Protein AF-0000000079145097 (afdb_homodimer)

Solvent-accessible surface area (backbone atoms only — not comparable to full-atom values): 16330 Å² total; per-residue (Å²): 128,86,78,66,47,34,37,35,34,47,43,82,81,25,73,30,17,50,44,19,51,52,46,38,60,76,54,48,63,44,67,55,24,34,37,35,40,36,34,60,37,56,63,82,59,77,31,79,45,40,82,82,22,55,88,76,25,47,68,80,35,44,49,79,52,54,71,34,70,68,45,22,55,36,68,59,49,76,89,48,70,68,59,51,52,53,52,47,45,42,35,69,75,38,48,23,47,51,28,32,36,44,36,54,40,58,54,44,60,52,52,37,48,46,37,63,77,68,56,32,58,28,37,34,26,16,22,44,61,82,65,86,66,76,84,56,67,50,27,73,47,46,53,46,33,65,44,62,35,90,38,30,32,33,38,22,110,128,87,77,66,47,35,37,34,32,48,43,80,80,25,72,28,17,50,46,19,51,52,48,37,60,75,54,48,64,46,67,56,23,35,37,34,41,36,32,58,35,56,64,82,60,77,30,80,46,41,82,83,22,55,87,76,25,47,67,81,33,44,52,79,52,54,69,35,73,68,44,23,54,37,66,59,50,77,89,47,71,68,58,51,51,54,51,47,45,41,36,69,74,38,49,22,47,51,30,31,34,45,36,54,41,57,56,44,59,51,52,38,48,45,38,63,76,67,56,33,59,29,37,34,26,16,22,42,61,82,64,86,66,77,83,56,68,48,28,72,48,46,52,46,32,65,45,63,34,91,37,31,29,32,38,21,109

Nearest PDB structures (foldseek):
  1mjh-assembly1_B  TM=7.204E-01  e=1.326E-08  Methanocaldococcus jannaschii
  3s3t-assembly1_A  TM=6.297E-01  e=2.634E-09  Lactiplantibacillus plantarum
  1mjh-assembly1_A  TM=7.242E-01  e=1.194E-07  Methanocaldococcus jannaschii
  3hgm-assembly2_D  TM=7.306E-01  e=1.877E-07  Halomonas elongata
  3hgm-assembly1_B  TM=6.131E-01  e=5.497E-08  Halomonas elongata

InterPro domains:
  IPR006015 Universal stress protein A family [PR01438] (4-22)
  IPR006015 Universal stress protein A family [PR01438] (117-129)
  IPR006015 Universal stress protein A family [PR01438] (135-157)
  IPR006016 UspA [PF00582] (5-157)
  IPR014729 Rossmann-like alpha/beta/alpha sandwich fold [G3DSA:3.40.50.620] (2-157)

Sequence (314 aa):
MAKARTIGIGMDYSATSKSALKWAIDNLIEAGDIIVVILVLSPKSDPANKKLFADTGSPLIPLIELKEPGVCKKYGITPDSELFDMLDSVSRDKMAKVVAKVYWGDPREKLCEAVNLLKLDSLVLGSRGLGAIKRVLLGSVSSYVVQNASCAVTVVKMAKARTIGIGMDYSATSKSALKWAIDNLIEAGDIIVVILVLSPKSDPANKKLFADTGSPLIPLIELKEPGVCKKYGITPDSELFDMLDSVSRDKMAKVVAKVYWGDPREKLCEAVNLLKLDSLVLGSRGLGAIKRVLLGSVSSYVVQNASCAVTVVK

pLDDT: mean 94.3, std 6.52, range [44.94, 98.94]

Structure (mmCIF, N/CA/C/O backbone):
data_AF-0000000079145097-model_v1
#
loop_
_entity.id
_entity.type
_entity.pdbx_description
1 polymer 'UspA domain-containing protein'
#
loop_
_atom_site.group_PDB
_atom_site.id
_atom_site.type_symbol
_atom_site.label_atom_id
_atom_site.label_alt_id
_atom_site.label_comp_id
_atom_site.label_asym_id
_atom_site.label_entity_id
_atom_site.label_seq_id
_atom_site.pdbx_PDB_ins_code
_atom_site.Cartn_x
_atom_site.Cartn_y
_atom_site.Cartn_z
_atom_site.occupancy
_atom_site.B_iso_or_equiv
_atom_site.auth_seq_id
_atom_site.auth_comp_id
_atom_site.auth_asym_id
_atom_site.auth_atom_id
_atom_site.pdbx_PDB_model_num
ATOM 1 N N . MET A 1 1 ? 17.531 11.992 -14.688 1 45.22 1 MET A N 1
ATOM 2 C CA . MET A 1 1 ? 17.438 11.625 -13.281 1 45.22 1 MET A CA 1
ATOM 3 C C . MET A 1 1 ? 15.984 11.312 -12.906 1 45.22 1 MET A C 1
ATOM 5 O O . MET A 1 1 ? 15.055 11.906 -13.453 1 45.22 1 MET A O 1
ATOM 9 N N . ALA A 1 2 ? 15.695 10.078 -12.312 1 64.81 2 ALA A N 1
ATOM 10 C CA . ALA A 1 2 ? 14.297 9.734 -12.062 1 64.81 2 ALA A CA 1
ATOM 11 C C . ALA A 1 2 ? 13.625 10.773 -11.172 1 64.81 2 ALA A C 1
ATOM 13 O O . ALA A 1 2 ? 14.273 11.367 -10.297 1 64.81 2 ALA A O 1
ATOM 14 N N . LYS A 1 3 ? 12.453 11.391 -11.633 1 83.75 3 LYS A N 1
ATOM 15 C CA . LYS A 1 3 ? 11.688 12.367 -10.867 1 83.75 3 LYS A CA 1
ATOM 16 C C . LYS A 1 3 ? 11.492 11.914 -9.422 1 83.75 3 LYS A C 1
ATOM 18 O O . LYS A 1 3 ? 11.281 10.727 -9.172 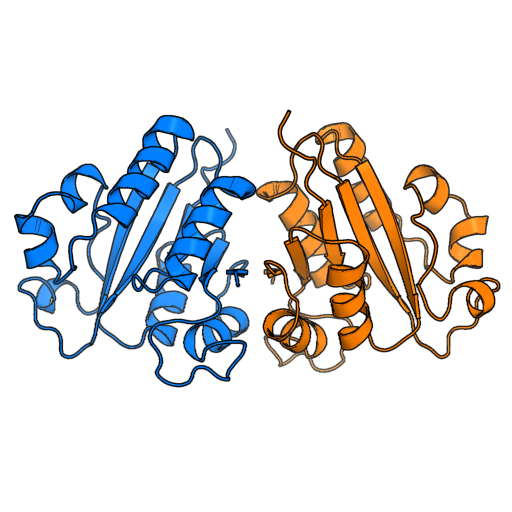1 83.75 3 LYS A O 1
ATOM 23 N N . ALA A 1 4 ? 11.773 12.844 -8.469 1 93.81 4 ALA A N 1
ATOM 24 C CA . ALA A 1 4 ? 11.555 12.562 -7.055 1 93.81 4 ALA A CA 1
ATOM 25 C C . ALA A 1 4 ? 10.117 12.109 -6.805 1 93.81 4 ALA A C 1
ATOM 27 O O . ALA A 1 4 ? 9.18 12.68 -7.363 1 93.81 4 ALA A O 1
ATOM 28 N N . ARG A 1 5 ? 9.984 11.078 -6.125 1 97.81 5 ARG A N 1
ATOM 29 C CA . ARG A 1 5 ? 8.656 10.633 -5.734 1 97.81 5 ARG A CA 1
ATOM 30 C C . ARG A 1 5 ? 8.109 11.469 -4.586 1 97.81 5 ARG A C 1
ATOM 32 O O . ARG A 1 5 ? 8.852 11.852 -3.676 1 97.81 5 ARG A O 1
ATOM 39 N N . THR A 1 6 ? 6.855 11.75 -4.68 1 98.75 6 THR A N 1
ATOM 40 C CA . THR A 1 6 ? 6.152 12.383 -3.566 1 98.75 6 THR A CA 1
ATOM 41 C C . THR A 1 6 ? 5.262 11.367 -2.852 1 98.75 6 THR A C 1
ATOM 43 O O . THR A 1 6 ? 4.293 10.867 -3.43 1 98.75 6 THR A O 1
ATOM 46 N N . ILE A 1 7 ? 5.566 11.125 -1.597 1 98.88 7 ILE A N 1
ATOM 47 C CA . ILE A 1 7 ? 4.863 10.133 -0.788 1 98.88 7 ILE A CA 1
ATOM 48 C C . ILE A 1 7 ? 4.145 10.828 0.368 1 98.88 7 ILE A C 1
ATOM 50 O O . ILE A 1 7 ? 4.766 11.555 1.147 1 98.88 7 ILE A O 1
ATOM 54 N N . GLY A 1 8 ? 2.844 10.641 0.421 1 98.88 8 GLY A N 1
ATOM 55 C CA . GLY A 1 8 ? 2.066 11.156 1.533 1 98.88 8 GLY A CA 1
ATOM 56 C C . GLY A 1 8 ? 1.934 10.18 2.682 1 98.88 8 GLY A C 1
ATOM 57 O O . GLY A 1 8 ? 1.805 8.969 2.461 1 98.88 8 GLY A O 1
ATOM 58 N N . ILE A 1 9 ? 1.929 10.703 3.859 1 98.88 9 ILE A N 1
ATOM 59 C CA . ILE A 1 9 ? 1.612 9.953 5.07 1 98.88 9 ILE A CA 1
ATOM 60 C C . ILE A 1 9 ? 0.414 10.586 5.773 1 98.88 9 ILE A C 1
ATOM 62 O O . ILE A 1 9 ? 0.485 11.734 6.219 1 98.88 9 ILE A O 1
ATOM 66 N N . GLY A 1 10 ? -0.71 9.867 5.848 1 98.81 10 GLY A N 1
ATOM 67 C CA . GLY A 1 10 ? -1.81 10.328 6.676 1 98.81 10 GLY A CA 1
ATOM 68 C C . GLY A 1 10 ? -1.522 10.219 8.164 1 98.81 10 GLY A C 1
ATOM 69 O O . GLY A 1 10 ? -1.3 9.125 8.68 1 98.81 10 GLY A O 1
ATOM 70 N N . MET A 1 11 ? -1.554 11.344 8.859 1 98.38 11 MET A N 1
ATOM 71 C CA . MET A 1 11 ? -1.129 11.375 10.25 1 98.38 11 MET A CA 1
ATOM 72 C C . MET A 1 11 ? -2.209 11.984 11.141 1 98.38 11 MET A C 1
ATOM 74 O O . MET A 1 11 ? -2.699 13.086 10.852 1 98.38 11 MET A O 1
ATOM 78 N N . ASP A 1 12 ? -2.607 11.227 12.188 1 96.56 12 ASP A N 1
ATOM 79 C CA . ASP A 1 12 ? -3.545 11.781 13.156 1 96.56 12 ASP A CA 1
ATOM 80 C C . ASP A 1 12 ? -3.059 11.539 14.586 1 96.56 12 ASP A C 1
ATOM 82 O O . ASP A 1 12 ? -3.836 11.633 15.539 1 96.56 12 ASP A O 1
ATOM 86 N N . TYR A 1 13 ? -1.753 10.977 14.727 1 95.56 13 TYR A N 1
ATOM 87 C CA . TYR A 1 13 ? -1.032 10.773 15.977 1 95.56 13 TYR A CA 1
ATOM 88 C C . TYR A 1 13 ? -1.484 9.492 16.656 1 95.56 13 TYR A C 1
ATOM 90 O O . TYR A 1 13 ? -0.989 9.148 17.734 1 95.56 13 TYR A O 1
ATOM 98 N N . SER A 1 14 ? -2.473 8.789 16.094 1 95.5 14 SER A N 1
ATOM 99 C CA . SER A 1 14 ? -2.812 7.469 16.625 1 95.5 14 SER A CA 1
ATOM 100 C C . SER A 1 14 ? -1.631 6.512 16.516 1 95.5 14 SER A C 1
ATOM 102 O O . SER A 1 14 ? -0.684 6.766 15.766 1 95.5 14 SER A O 1
ATOM 104 N N . ALA A 1 15 ? -1.658 5.477 17.266 1 95.81 15 ALA A N 1
ATOM 105 C CA . ALA A 1 15 ? -0.624 4.445 17.203 1 95.81 15 ALA A CA 1
ATOM 106 C C . ALA A 1 15 ? -0.518 3.857 15.805 1 95.81 15 ALA A C 1
ATOM 108 O O . ALA A 1 15 ? 0.583 3.6 15.312 1 95.81 15 ALA A O 1
ATOM 109 N N . THR A 1 16 ? -1.612 3.725 15.117 1 97.06 16 THR A N 1
ATOM 110 C CA . THR A 1 16 ? -1.601 3.094 13.805 1 97.06 16 THR A CA 1
ATOM 111 C C . THR A 1 16 ? -1.032 4.043 12.758 1 97.06 16 THR A C 1
ATOM 113 O O . THR A 1 16 ? -0.362 3.607 11.812 1 97.06 16 THR A O 1
ATOM 116 N N . SER A 1 17 ? -1.335 5.355 12.898 1 98.19 17 SER A N 1
ATOM 117 C CA . SER A 1 17 ? -0.742 6.289 11.945 1 98.19 17 SER A CA 1
ATOM 118 C C . SER A 1 17 ? 0.767 6.391 12.133 1 98.19 17 SER A C 1
ATOM 120 O O . SER A 1 17 ? 1.511 6.574 11.172 1 98.19 17 SER A O 1
ATOM 122 N N . LYS A 1 18 ? 1.244 6.25 13.336 1 97.94 18 LYS A N 1
ATOM 123 C CA . LYS A 1 18 ? 2.68 6.219 13.602 1 97.94 18 LYS A CA 1
ATOM 124 C C . LYS A 1 18 ? 3.309 4.934 13.062 1 97.94 18 LYS A C 1
ATOM 126 O O . LYS A 1 18 ? 4.414 4.957 12.523 1 97.94 18 LYS A O 1
ATOM 131 N N . SER A 1 19 ? 2.609 3.861 13.211 1 98.19 19 SER A N 1
ATOM 132 C CA . SER A 1 19 ? 3.064 2.607 12.617 1 98.19 19 SER A CA 1
ATOM 133 C C . SER A 1 19 ? 3.16 2.715 11.102 1 98.19 19 SER A C 1
ATOM 135 O O . SER A 1 19 ? 4.062 2.141 10.492 1 98.19 19 SER A O 1
ATOM 137 N N . ALA A 1 20 ? 2.225 3.443 10.539 1 98.75 20 ALA A N 1
ATOM 138 C CA . ALA A 1 20 ? 2.25 3.662 9.094 1 98.75 20 ALA A CA 1
ATOM 139 C C . ALA A 1 20 ? 3.5 4.434 8.68 1 98.75 20 ALA A C 1
ATOM 141 O O . ALA A 1 20 ? 4.156 4.082 7.703 1 98.75 20 ALA A O 1
ATOM 142 N N . LEU A 1 21 ? 3.801 5.453 9.406 1 98.62 21 LEU A N 1
ATOM 143 C CA . LEU A 1 21 ? 5.027 6.199 9.141 1 98.62 21 LEU A CA 1
ATOM 144 C C . LEU A 1 21 ? 6.25 5.305 9.297 1 98.62 21 LEU A C 1
ATOM 146 O O . LEU A 1 21 ? 7.133 5.297 8.43 1 98.62 21 LEU A O 1
ATOM 150 N N . LYS A 1 22 ? 6.305 4.566 10.328 1 98.19 22 LYS A N 1
ATOM 151 C CA . LYS A 1 22 ? 7.43 3.664 10.547 1 98.19 22 LYS A CA 1
ATOM 152 C C . LYS A 1 22 ? 7.562 2.664 9.398 1 98.19 22 LYS A C 1
ATOM 154 O O . LYS A 1 22 ? 8.664 2.418 8.914 1 98.19 22 LYS A O 1
ATOM 159 N N . TRP A 1 23 ? 6.496 2.135 9.023 1 98.56 23 TRP A N 1
ATOM 160 C CA . TRP A 1 23 ? 6.504 1.194 7.906 1 98.56 23 TRP A CA 1
ATOM 161 C C . TRP A 1 23 ? 7.055 1.851 6.645 1 98.56 23 TRP A C 1
ATOM 163 O O . TRP A 1 23 ? 7.855 1.248 5.922 1 98.56 23 TRP A O 1
ATOM 173 N N . ALA A 1 24 ? 6.539 3.031 6.355 1 98.56 24 ALA A N 1
ATOM 174 C CA . ALA A 1 24 ? 7.008 3.744 5.168 1 98.56 24 ALA A CA 1
ATOM 175 C C . ALA A 1 24 ? 8.516 3.965 5.223 1 98.56 24 ALA A C 1
ATOM 177 O O . ALA A 1 24 ? 9.211 3.787 4.219 1 98.56 24 ALA A O 1
ATOM 178 N N . ILE A 1 25 ? 9.023 4.32 6.383 1 97.62 25 ILE A N 1
ATOM 179 C CA . ILE A 1 25 ? 10.445 4.555 6.586 1 97.62 25 ILE A CA 1
ATOM 180 C C . ILE A 1 25 ? 11.227 3.271 6.305 1 97.62 25 ILE A C 1
ATOM 182 O O . ILE A 1 25 ? 12.242 3.293 5.602 1 97.62 25 ILE A O 1
ATOM 186 N N . ASP A 1 26 ? 10.703 2.213 6.746 1 96.56 26 ASP A N 1
ATOM 187 C CA . ASP A 1 26 ? 11.43 0.948 6.707 1 96.56 26 ASP A CA 1
ATOM 188 C C . ASP A 1 26 ? 11.312 0.286 5.336 1 96.56 26 ASP A C 1
ATOM 190 O O . ASP A 1 26 ? 12.164 -0.513 4.949 1 96.56 26 ASP A O 1
ATOM 194 N N . ASN A 1 27 ? 10.273 0.65 4.609 1 97.44 27 ASN A N 1
ATOM 195 C CA . ASN A 1 27 ? 9.969 -0.224 3.48 1 97.44 27 ASN A CA 1
ATOM 196 C C . ASN A 1 27 ? 9.844 0.562 2.178 1 97.44 27 ASN A C 1
ATOM 198 O O . ASN A 1 27 ? 10.055 0.01 1.095 1 97.44 27 ASN A O 1
ATOM 202 N N . LEU A 1 28 ? 9.539 1.838 2.24 1 98.06 28 LEU A N 1
ATOM 203 C CA . LEU A 1 28 ? 9.062 2.496 1.027 1 98.06 28 LEU A CA 1
ATOM 204 C C . LEU A 1 28 ? 9.961 3.68 0.67 1 98.06 28 LEU A C 1
ATOM 206 O O . LEU A 1 28 ? 10.328 3.854 -0.493 1 98.06 28 LEU A O 1
ATOM 210 N N . ILE A 1 29 ? 10.312 4.438 1.649 1 97.62 29 ILE A N 1
ATOM 211 C CA . ILE A 1 29 ? 10.992 5.711 1.445 1 97.62 29 ILE A CA 1
ATOM 212 C C . ILE A 1 29 ? 12.43 5.461 1.006 1 97.62 29 ILE A C 1
ATOM 214 O O . ILE A 1 29 ? 13.133 4.629 1.591 1 97.62 29 ILE A O 1
ATOM 218 N N . GLU A 1 30 ? 12.828 6.207 -0.012 1 95.88 30 GLU A N 1
ATOM 219 C CA . GLU A 1 30 ? 14.188 6.176 -0.527 1 95.88 30 GLU A CA 1
ATOM 220 C C . GLU A 1 30 ? 14.789 7.578 -0.59 1 95.88 30 GLU A C 1
ATOM 222 O O . GLU A 1 30 ? 14.07 8.57 -0.462 1 95.88 30 GLU A O 1
ATOM 227 N N . ALA A 1 31 ? 16.094 7.57 -0.805 1 95.94 31 ALA A N 1
ATOM 228 C CA . ALA A 1 31 ? 16.797 8.844 -0.946 1 95.94 31 ALA A CA 1
ATOM 229 C C . ALA A 1 31 ? 16.219 9.664 -2.096 1 95.94 31 ALA A C 1
ATOM 231 O O . ALA A 1 31 ? 15.945 9.125 -3.174 1 95.94 31 ALA A O 1
ATOM 232 N N . GLY A 1 32 ? 15.969 10.898 -1.815 1 96.44 32 GLY A N 1
ATOM 233 C CA . GLY A 1 32 ? 15.5 11.812 -2.848 1 96.44 32 GLY A CA 1
ATOM 234 C C . GLY A 1 32 ? 13.992 11.977 -2.855 1 96.44 32 GLY A C 1
ATOM 235 O O . GLY A 1 32 ? 13.469 12.891 -3.504 1 96.44 32 GLY A O 1
ATOM 236 N N . ASP A 1 33 ? 13.297 11.172 -2.123 1 97.94 33 ASP A N 1
ATOM 237 C CA . ASP A 1 33 ? 11.844 11.273 -2.039 1 97.94 33 ASP A CA 1
ATOM 238 C C . ASP A 1 33 ? 11.43 12.547 -1.299 1 97.94 33 ASP A C 1
ATOM 240 O O . ASP A 1 33 ? 12.219 13.117 -0.546 1 97.94 33 ASP A O 1
ATOM 244 N N . ILE A 1 34 ? 10.242 12.953 -1.581 1 98.5 34 ILE A N 1
ATOM 245 C CA . ILE A 1 34 ? 9.562 13.977 -0.798 1 98.5 34 ILE A CA 1
ATOM 246 C C . ILE A 1 34 ? 8.445 13.344 0.026 1 98.5 34 ILE A C 1
ATOM 248 O O . ILE A 1 34 ? 7.527 12.734 -0.527 1 98.5 34 ILE A O 1
ATOM 252 N N . ILE A 1 35 ? 8.594 13.492 1.307 1 98.62 35 ILE A N 1
ATOM 253 C CA . ILE A 1 35 ? 7.617 12.922 2.229 1 98.62 35 ILE A CA 1
ATOM 254 C C . ILE A 1 35 ? 6.707 14.023 2.76 1 98.62 35 ILE A C 1
ATOM 256 O O . ILE A 1 35 ? 7.18 15 3.357 1 98.62 35 ILE A O 1
ATOM 260 N N . VAL A 1 36 ? 5.457 13.883 2.535 1 98.81 36 VAL A N 1
ATOM 261 C CA . VAL A 1 36 ? 4.488 14.859 3.01 1 98.81 36 VAL A CA 1
ATOM 262 C C . VAL A 1 36 ? 3.652 14.258 4.137 1 98.81 36 VAL A C 1
ATOM 264 O O . VAL A 1 36 ? 2.836 13.367 3.9 1 98.81 36 VAL A O 1
ATOM 267 N N . VAL A 1 37 ? 3.857 14.766 5.289 1 98.56 37 VAL A N 1
ATOM 268 C CA . VAL A 1 37 ? 2.975 14.406 6.395 1 98.56 37 VAL A CA 1
ATOM 269 C C . VAL A 1 37 ? 1.684 15.219 6.309 1 98.56 37 VAL A C 1
ATOM 271 O O . VAL A 1 37 ? 1.707 16.453 6.398 1 98.56 37 VAL A O 1
ATOM 274 N N . ILE A 1 38 ? 0.627 14.57 6.16 1 98.75 38 ILE A N 1
ATOM 275 C CA . ILE A 1 38 ? -0.65 15.25 5.953 1 98.75 38 ILE A CA 1
ATOM 276 C C . ILE A 1 38 ? -1.49 15.164 7.227 1 98.75 38 ILE A C 1
ATOM 278 O O . ILE A 1 38 ? -1.801 14.07 7.703 1 98.75 38 ILE A O 1
ATOM 282 N N . LEU A 1 39 ? -1.836 16.297 7.723 1 97.81 39 LEU A N 1
ATOM 283 C CA . LEU A 1 39 ? -2.658 16.422 8.922 1 97.81 39 LEU A CA 1
ATOM 284 C C . LEU A 1 39 ? -4 17.078 8.594 1 97.81 39 LEU A C 1
ATOM 286 O O . LEU A 1 39 ? -4.043 18.141 7.984 1 97.81 39 LEU A O 1
ATOM 290 N N . VAL A 1 40 ? -5.027 16.406 8.961 1 97.38 40 VAL A N 1
ATOM 291 C CA . VAL A 1 40 ? -6.363 16.969 8.789 1 97.38 40 VAL A CA 1
ATOM 292 C C . VAL A 1 40 ? -6.992 17.234 10.148 1 97.38 40 VAL A C 1
ATOM 294 O O . VAL A 1 40 ? -7.227 16.312 10.93 1 97.38 40 VAL A O 1
ATOM 297 N N . LEU A 1 41 ? -7.227 18.453 10.398 1 95.75 41 LEU A N 1
ATOM 298 C CA . LEU A 1 41 ? -7.762 18.875 11.695 1 95.75 41 LEU A CA 1
ATOM 299 C C . LEU A 1 41 ? -9.258 19.141 11.602 1 95.75 41 LEU A C 1
ATOM 301 O O . LEU A 1 41 ? -9.805 19.297 10.5 1 95.75 41 LEU A O 1
ATOM 305 N N . SER A 1 42 ? -9.867 19.156 12.805 1 93.12 42 SER A N 1
ATOM 306 C CA . SER A 1 42 ? -11.297 19.422 12.875 1 93.12 42 SER A CA 1
ATOM 307 C C . SER A 1 42 ? -11.656 20.75 12.242 1 93.12 42 SER A C 1
ATOM 309 O O . SER A 1 42 ? -10.938 21.75 12.43 1 93.12 42 SER A O 1
ATOM 311 N N . PRO A 1 43 ? -12.75 20.719 11.516 1 89.94 43 PRO A N 1
ATOM 312 C CA . PRO A 1 43 ? -13.18 22 10.969 1 89.94 43 PRO A CA 1
ATOM 313 C C . PRO A 1 43 ? -13.523 23.016 12.062 1 89.94 43 PRO A C 1
ATOM 315 O O . PRO A 1 43 ? -13.562 24.219 11.797 1 89.94 43 PRO A O 1
ATOM 318 N N . LYS A 1 44 ? -13.727 22.547 13.227 1 90.19 44 LYS A N 1
ATOM 319 C CA . LYS A 1 44 ? -14.102 23.422 14.328 1 90.19 44 LYS A CA 1
ATOM 320 C C . LYS A 1 44 ? -12.875 24.109 14.93 1 90.19 44 LYS A C 1
ATOM 322 O O . LYS A 1 44 ? -13 25.094 15.656 1 90.19 44 LYS A O 1
ATOM 327 N N . SER A 1 45 ? -11.734 23.469 14.609 1 86.44 45 SER A N 1
ATOM 328 C CA . SER A 1 45 ? -10.508 24.125 15.055 1 86.44 45 SER A CA 1
ATOM 329 C C . SER A 1 45 ? -10.352 25.5 14.398 1 86.44 45 SER A C 1
ATOM 331 O O . SER A 1 45 ? -10.75 25.688 13.25 1 86.44 45 SER A O 1
ATOM 333 N N . ASP A 1 46 ? -9.828 26.406 15.25 1 84.81 46 ASP A N 1
ATOM 334 C CA . ASP A 1 46 ? -9.773 27.766 14.711 1 84.81 46 ASP A CA 1
ATOM 335 C C . ASP A 1 46 ? -8.422 28.422 14.992 1 84.81 46 ASP A C 1
ATOM 337 O O . ASP A 1 46 ? -8.344 29.438 15.68 1 84.81 46 ASP A O 1
ATOM 341 N N . PRO A 1 47 ? -7.438 27.75 14.414 1 86.06 47 PRO A N 1
ATOM 342 C CA . PRO A 1 47 ? -6.137 28.422 14.539 1 86.06 47 PRO A CA 1
ATOM 343 C C . PRO A 1 47 ? -6.043 29.688 13.688 1 86.06 47 PRO A C 1
ATOM 345 O O . PRO A 1 47 ? -6.883 29.906 12.812 1 86.06 47 PRO A O 1
ATOM 348 N N . ALA A 1 48 ? -5.059 30.484 13.922 1 82.31 48 ALA A N 1
ATOM 349 C CA . ALA A 1 48 ? -4.926 31.812 13.336 1 82.31 48 ALA A CA 1
ATOM 350 C C . ALA A 1 48 ? -4.906 31.75 11.805 1 82.31 48 ALA A C 1
ATOM 352 O O . ALA A 1 48 ? -5.512 32.594 11.133 1 82.31 48 ALA A O 1
ATOM 353 N N . ASN A 1 49 ? -4.34 30.703 11.219 1 83.44 49 ASN A N 1
ATOM 354 C CA . ASN A 1 49 ? -4.102 30.703 9.781 1 83.44 49 ASN A CA 1
ATOM 355 C C . ASN A 1 49 ? -5.16 29.891 9.039 1 83.44 49 ASN A C 1
ATOM 357 O O . ASN A 1 49 ? -5.129 29.781 7.812 1 83.44 49 ASN A O 1
ATOM 361 N N . LYS A 1 50 ? -6.031 29.391 9.789 1 83.94 50 LYS A N 1
ATOM 362 C CA . LYS A 1 50 ? -7.047 28.594 9.117 1 83.94 50 LYS A CA 1
ATOM 363 C C . LYS A 1 50 ? -7.789 29.406 8.062 1 83.94 50 LYS A C 1
ATOM 365 O O . LYS A 1 50 ? -8 28.953 6.941 1 83.94 50 LYS A O 1
ATOM 370 N N . LYS A 1 51 ? -8.266 30.562 8.398 1 85.31 51 LYS A N 1
ATOM 371 C CA . LYS A 1 51 ? -9.062 31.406 7.504 1 85.31 51 LYS A CA 1
ATOM 372 C C . LYS A 1 51 ? -8.328 31.656 6.188 1 85.31 51 LYS A C 1
ATOM 374 O O . LYS A 1 51 ? -8.945 31.688 5.121 1 85.31 51 LYS A O 1
ATOM 379 N N . LEU A 1 52 ? -7.031 31.766 6.25 1 85.69 52 LEU A N 1
ATOM 380 C CA . LEU A 1 52 ? -6.223 32.062 5.078 1 85.69 52 LEU A CA 1
ATOM 381 C C . LEU A 1 52 ? -6.082 30.859 4.176 1 85.69 52 LEU A C 1
ATOM 383 O O . LEU A 1 52 ? -5.957 30.984 2.957 1 85.69 52 LEU A O 1
ATOM 387 N N . PHE A 1 53 ? -6.246 29.625 4.734 1 87.81 53 PHE A N 1
ATOM 388 C CA . PHE A 1 53 ? -5.859 28.438 3.988 1 87.81 53 PHE A CA 1
ATOM 389 C C . PHE A 1 53 ? -6.969 27.391 4.016 1 87.81 53 PHE A C 1
ATOM 391 O O . PHE A 1 53 ? -6.738 26.219 3.717 1 87.81 53 PHE A O 1
ATOM 398 N N . ALA A 1 54 ? -8.102 27.781 4.348 1 85.38 54 ALA A N 1
ATOM 399 C CA . ALA A 1 54 ? -9.211 26.859 4.566 1 85.38 54 ALA A CA 1
ATOM 400 C C . ALA A 1 54 ? -9.516 26.062 3.307 1 85.38 54 ALA A C 1
ATOM 402 O O . ALA A 1 54 ? -9.844 24.875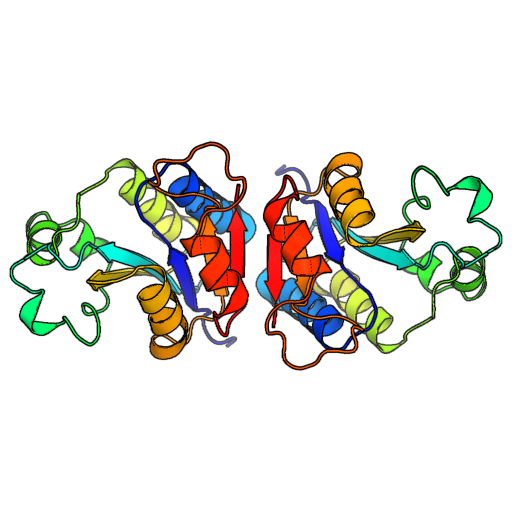 3.383 1 85.38 54 ALA A O 1
ATOM 403 N N . ASP A 1 55 ? -9.25 26.625 2.152 1 86.19 55 ASP A N 1
ATOM 404 C CA . ASP A 1 55 ? -9.664 25.984 0.912 1 86.19 55 ASP A CA 1
ATOM 405 C C . ASP A 1 55 ? -8.547 25.094 0.355 1 86.19 55 ASP A C 1
ATOM 407 O O . ASP A 1 55 ? -8.812 24.047 -0.222 1 86.19 55 ASP A O 1
ATOM 411 N N . THR A 1 56 ? -7.344 25.469 0.594 1 90.88 56 THR A N 1
ATOM 412 C CA . THR A 1 56 ? -6.246 24.797 -0.107 1 90.88 56 THR A CA 1
ATOM 413 C C . THR A 1 56 ? -5.387 24 0.865 1 90.88 56 THR A C 1
ATOM 415 O O . THR A 1 56 ? -4.574 23.172 0.447 1 90.88 56 THR A O 1
ATOM 418 N N . GLY A 1 57 ? -5.621 24.219 2.172 1 95.12 57 GLY A N 1
ATOM 419 C CA . GLY A 1 57 ? -4.652 23.703 3.131 1 95.12 57 GLY A CA 1
ATOM 420 C C . GLY A 1 57 ? -3.432 24.594 3.273 1 95.12 57 GLY A C 1
ATOM 421 O O . GLY A 1 57 ? -3.217 25.5 2.467 1 95.12 57 GLY A O 1
ATOM 422 N N . SER A 1 58 ? -2.727 24.469 4.309 1 96.56 58 SER A N 1
ATOM 423 C CA . SER A 1 58 ? -1.538 25.281 4.582 1 96.56 58 SER A CA 1
ATOM 424 C C . SER A 1 58 ? -0.533 25.188 3.439 1 96.56 58 SER A C 1
ATOM 426 O O . SER A 1 58 ? -0.62 24.281 2.602 1 96.56 58 SER A O 1
ATOM 428 N N . PRO A 1 59 ? 0.402 26.125 3.369 1 95.81 59 PRO A N 1
ATOM 429 C CA . PRO A 1 59 ? 1.583 25.828 2.557 1 95.81 59 PRO A CA 1
ATOM 430 C C . PRO A 1 59 ? 2.332 24.594 3.033 1 95.81 59 PRO A C 1
ATOM 432 O O . PRO A 1 59 ? 2.061 24.078 4.125 1 95.81 59 PRO A O 1
ATOM 435 N N . LEU A 1 60 ? 3.176 24.078 2.141 1 97.62 60 LEU A N 1
ATOM 436 C CA . LEU A 1 60 ? 4.086 23.047 2.617 1 97.62 60 LEU A CA 1
ATOM 437 C C . LEU A 1 60 ? 5.02 23.594 3.689 1 97.62 60 LEU A C 1
ATOM 439 O O . LEU A 1 60 ? 5.68 24.625 3.479 1 97.62 60 LEU A O 1
ATOM 443 N N . ILE A 1 61 ? 5.02 22.938 4.824 1 97.25 61 ILE A N 1
ATOM 444 C CA . ILE A 1 61 ? 5.805 23.391 5.965 1 97.25 61 ILE A CA 1
ATOM 445 C C . ILE A 1 61 ? 7.039 22.516 6.129 1 97.25 61 ILE A C 1
ATOM 447 O O . ILE A 1 61 ? 6.93 21.344 6.492 1 97.25 61 ILE A O 1
ATOM 451 N N . PRO A 1 62 ? 8.195 23.031 5.926 1 97.12 62 PRO A N 1
ATOM 452 C CA . PRO A 1 62 ? 9.406 22.234 6.141 1 97.12 62 PRO A CA 1
ATOM 453 C C . PRO A 1 62 ? 9.523 21.719 7.57 1 97.12 62 PRO A C 1
ATOM 455 O O . PRO A 1 62 ? 9.133 22.406 8.516 1 97.12 62 PRO A O 1
ATOM 458 N N . LEU A 1 63 ? 10.117 20.578 7.688 1 95.38 63 LEU A N 1
ATOM 459 C CA . LEU A 1 63 ? 10.242 19.938 8.984 1 95.38 63 LEU A CA 1
ATOM 460 C C . LEU A 1 63 ? 10.891 20.875 10 1 95.38 63 LEU A C 1
ATOM 462 O O . LEU A 1 63 ? 10.445 20.953 11.148 1 95.38 63 LEU A O 1
ATOM 466 N N . ILE A 1 64 ? 11.883 21.594 9.609 1 93.62 64 ILE A N 1
ATOM 467 C CA . ILE A 1 64 ? 12.609 22.484 10.508 1 93.62 64 ILE A CA 1
ATOM 468 C C . ILE A 1 64 ? 11.656 23.562 11.039 1 93.62 64 ILE A C 1
ATOM 470 O O . ILE A 1 64 ? 11.75 23.953 12.211 1 93.62 64 ILE A O 1
ATOM 474 N N . GLU A 1 65 ? 10.781 24 10.242 1 95.19 65 GLU A N 1
ATOM 475 C CA . GLU A 1 65 ? 9.797 25.016 10.641 1 95.19 65 GLU A CA 1
ATOM 476 C C . GLU A 1 65 ? 8.695 24.391 11.5 1 95.19 65 GLU A C 1
ATOM 478 O O . GLU A 1 65 ? 8.234 25.016 12.461 1 95.19 65 GLU A O 1
ATOM 483 N N . LEU A 1 66 ? 8.312 23.203 11.102 1 93.25 66 LEU A N 1
ATOM 484 C CA . LEU A 1 66 ? 7.238 22.5 11.797 1 93.25 66 LEU A CA 1
ATOM 485 C C . LEU A 1 66 ? 7.559 22.359 13.281 1 93.25 66 LEU A C 1
ATOM 487 O O . LEU A 1 66 ? 6.656 22.391 14.125 1 93.25 66 LEU A O 1
ATOM 491 N N . LYS A 1 67 ? 8.758 22.266 13.594 1 91.38 67 LYS A N 1
ATOM 492 C CA . LYS A 1 67 ? 9.203 22 14.961 1 91.38 67 LYS A CA 1
ATOM 493 C C . LYS A 1 67 ? 9.211 23.281 15.797 1 91.38 67 LYS A C 1
ATOM 495 O O . LYS A 1 67 ? 9.359 23.234 17.016 1 91.38 67 LYS A O 1
ATOM 500 N N . GLU A 1 68 ? 9.016 24.375 15.125 1 90.88 68 GLU A N 1
ATOM 501 C CA . GLU A 1 68 ? 8.984 25.656 15.844 1 90.88 68 GLU A CA 1
ATOM 502 C C . GLU A 1 68 ? 7.656 25.844 16.578 1 90.88 68 GLU A C 1
ATOM 504 O O . GLU A 1 68 ? 6.586 25.672 15.984 1 90.88 68 GLU A O 1
ATOM 509 N N . PRO A 1 69 ? 7.691 26.125 17.844 1 83.62 69 PRO A N 1
ATOM 510 C CA . PRO A 1 69 ? 6.469 26.281 18.625 1 83.62 69 PRO A CA 1
ATOM 511 C C . PRO A 1 69 ? 5.469 27.25 17.984 1 83.62 69 PRO A C 1
ATOM 513 O O . PRO A 1 69 ? 4.266 26.984 17.984 1 83.62 69 PRO A O 1
ATOM 516 N N . GLY A 1 70 ? 5.906 28.281 17.484 1 89.38 70 GLY A N 1
ATOM 517 C CA . GLY A 1 70 ? 5.008 29.25 16.875 1 89.38 70 GLY A CA 1
ATOM 518 C C . GLY A 1 70 ? 4.254 28.703 15.68 1 89.38 70 GLY A C 1
ATOM 519 O O . GLY A 1 70 ? 3.121 29.109 15.414 1 89.38 70 GLY A O 1
ATOM 520 N N . VAL A 1 71 ? 4.824 27.766 15.039 1 89.94 71 VAL A N 1
ATOM 521 C CA . VAL A 1 71 ? 4.227 27.219 13.828 1 89.94 71 VAL A CA 1
ATOM 522 C C . VAL A 1 71 ? 3.107 26.25 14.195 1 89.94 71 VAL A C 1
ATOM 524 O O . VAL A 1 71 ? 2.039 26.25 13.578 1 89.94 71 VAL A O 1
ATOM 527 N N . CYS A 1 72 ? 3.322 25.375 15.141 1 88.38 72 CYS A N 1
ATOM 528 C CA . CYS A 1 72 ? 2.289 24.453 15.602 1 88.38 72 CYS A CA 1
ATOM 529 C C . CYS A 1 72 ? 1.034 25.203 16.031 1 88.38 72 CYS A C 1
ATOM 531 O O . CYS A 1 72 ? -0.078 24.828 15.656 1 88.38 72 CYS A O 1
ATOM 533 N N . LYS A 1 73 ? 1.268 26.297 16.719 1 87.62 73 LYS A N 1
ATOM 534 C CA . LYS A 1 73 ? 0.151 27.125 17.172 1 87.62 73 LYS A CA 1
ATOM 535 C C . LYS A 1 73 ? -0.555 27.781 15.992 1 87.62 73 LYS A C 1
ATOM 537 O O . LYS A 1 73 ? -1.785 27.859 15.961 1 87.62 73 LYS A O 1
ATOM 542 N N . LYS A 1 74 ? 0.228 28.188 15.039 1 92.12 74 LYS A N 1
ATOM 543 C CA . LYS A 1 74 ? -0.285 28.891 13.875 1 92.12 74 LYS A CA 1
ATOM 544 C C . LYS A 1 74 ? -1.262 28.016 13.086 1 92.12 74 LYS A C 1
ATOM 546 O O . LYS A 1 74 ? -2.246 28.516 12.539 1 92.12 74 LYS A O 1
ATOM 551 N N . TYR A 1 75 ? -1.044 26.734 13.125 1 93.12 75 TYR A N 1
ATOM 552 C CA . TYR A 1 75 ? -1.857 25.859 12.305 1 93.12 75 TYR A CA 1
ATOM 553 C C . TYR A 1 75 ? -2.699 24.922 13.172 1 93.12 75 TYR A C 1
ATOM 555 O O . TYR A 1 75 ? -3.465 24.109 12.648 1 93.12 75 TYR A O 1
ATOM 563 N N . GLY A 1 76 ? -2.52 24.984 14.461 1 89.81 76 GLY A N 1
ATOM 564 C CA . GLY A 1 76 ? -3.316 24.203 15.383 1 89.81 76 GLY A CA 1
ATOM 565 C C . GLY A 1 76 ? -2.812 22.781 15.531 1 89.81 76 GLY A C 1
ATOM 566 O O . GLY A 1 76 ? -3.576 21.875 15.883 1 89.81 76 GLY A O 1
ATOM 567 N N . ILE A 1 77 ? -1.589 22.578 15.195 1 91.31 77 ILE A N 1
ATOM 568 C CA . ILE A 1 77 ? -0.99 21.25 15.281 1 91.31 77 ILE A CA 1
ATOM 569 C C . ILE A 1 77 ? -0.471 21.016 16.703 1 91.31 77 ILE A C 1
ATOM 571 O O . ILE A 1 77 ? 0.001 21.938 17.359 1 91.31 77 ILE A O 1
ATOM 575 N N . THR A 1 78 ? -0.597 19.797 17.125 1 88 78 THR A N 1
ATOM 576 C CA . THR A 1 78 ? -0.051 19.391 18.422 1 88 78 THR A CA 1
ATOM 577 C C . THR A 1 78 ? 1.377 18.875 18.266 1 88 78 THR A C 1
ATOM 579 O O . THR A 1 78 ? 1.617 17.906 17.547 1 88 78 THR A O 1
ATOM 582 N N . PRO A 1 79 ? 2.244 19.578 18.922 1 90.69 79 PRO A N 1
ATOM 583 C CA . PRO A 1 79 ? 3.604 19.031 18.859 1 90.69 79 PRO A CA 1
ATOM 584 C C . PRO A 1 79 ? 3.693 17.609 19.422 1 90.69 79 PRO A C 1
ATOM 586 O O . PRO A 1 79 ? 3.033 17.297 20.406 1 90.69 79 PRO A O 1
ATOM 589 N N . ASP A 1 80 ? 4.398 16.781 18.734 1 94.12 80 ASP A N 1
ATOM 590 C CA . ASP A 1 80 ? 4.598 15.383 19.125 1 94.12 80 ASP A CA 1
ATOM 591 C C . ASP A 1 80 ? 6.059 14.977 18.938 1 94.12 80 ASP A C 1
ATOM 593 O O . ASP A 1 80 ? 6.512 14.734 17.812 1 94.12 80 ASP A O 1
ATOM 597 N N . SER A 1 81 ? 6.75 14.812 20.047 1 94.06 81 SER A N 1
ATOM 598 C CA . SER A 1 81 ? 8.188 14.57 20.016 1 94.06 81 SER A CA 1
ATOM 599 C C . SER A 1 81 ? 8.508 13.25 19.328 1 94.06 81 SER A C 1
ATOM 601 O O . SER A 1 81 ? 9.516 13.148 18.625 1 94.06 81 SER A O 1
ATOM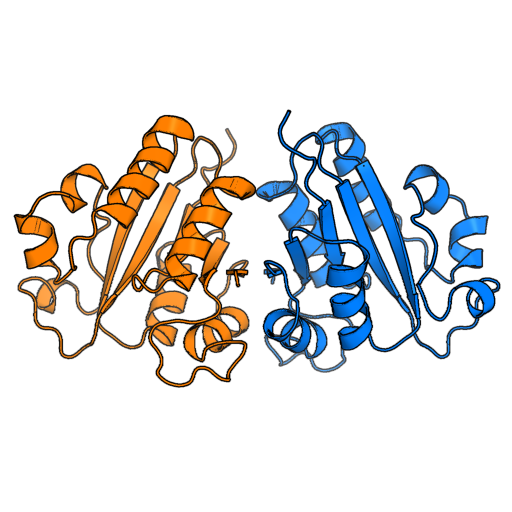 603 N N . GLU A 1 82 ? 7.703 12.32 19.578 1 95.69 82 GLU A N 1
ATOM 604 C CA . GLU A 1 82 ? 7.93 11.023 18.922 1 95.69 82 GLU A CA 1
ATOM 605 C C . GLU A 1 82 ? 7.832 11.141 17.406 1 95.69 82 GLU A C 1
ATOM 607 O O . GLU A 1 82 ? 8.68 10.609 16.688 1 95.69 82 GLU A O 1
ATOM 612 N N . LEU A 1 83 ? 6.855 11.797 16.969 1 95.81 83 LEU A N 1
ATOM 613 C CA . LEU A 1 83 ? 6.684 12.023 15.539 1 95.81 83 LEU A CA 1
ATOM 614 C C . LEU A 1 83 ? 7.879 12.773 14.961 1 95.81 83 LEU A C 1
ATOM 616 O 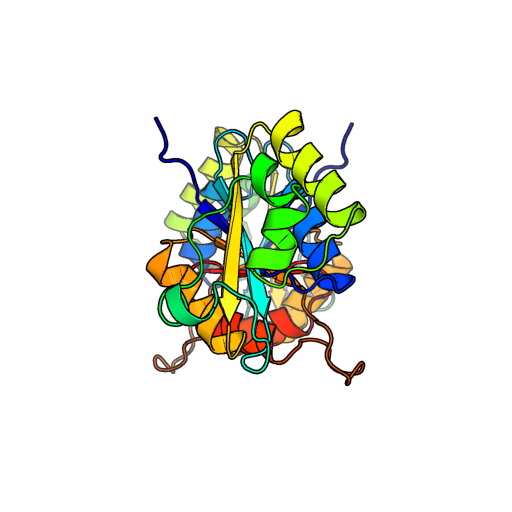O . LEU A 1 83 ? 8.43 12.375 13.938 1 95.81 83 LEU A O 1
ATOM 620 N N . PHE A 1 84 ? 8.289 13.781 15.648 1 95.44 84 PHE A N 1
ATOM 621 C CA . PHE A 1 84 ? 9.391 14.602 15.164 1 95.44 84 PHE A CA 1
ATOM 622 C C . PHE A 1 84 ? 10.68 13.789 15.086 1 95.44 84 PHE A C 1
ATOM 624 O O . PHE A 1 84 ? 11.453 13.93 14.133 1 95.44 84 PHE A O 1
ATOM 631 N N . ASP A 1 85 ? 10.844 12.953 16.016 1 95.94 85 ASP A N 1
ATOM 632 C CA . ASP A 1 85 ? 12.023 12.094 16.016 1 95.94 85 ASP A CA 1
ATOM 633 C C . ASP A 1 85 ? 12.016 11.164 14.805 1 95.94 85 ASP A C 1
ATOM 635 O O . ASP A 1 85 ? 13.047 10.977 14.156 1 95.94 85 ASP A O 1
ATOM 639 N N . MET A 1 86 ? 10.938 10.633 14.547 1 96.69 86 MET A N 1
ATOM 640 C CA . MET A 1 86 ? 10.82 9.758 13.383 1 96.69 86 MET A CA 1
ATOM 641 C C . MET A 1 86 ? 11.094 10.523 12.094 1 96.69 86 MET A C 1
ATOM 643 O O . MET A 1 86 ? 11.836 10.047 11.227 1 96.69 86 MET A O 1
ATOM 647 N N . LEU A 1 87 ? 10.531 11.672 12 1 96.69 87 LEU A N 1
ATOM 648 C CA . LEU A 1 87 ? 10.68 12.469 10.789 1 96.69 87 LEU A CA 1
ATOM 649 C C . LEU A 1 87 ? 12.125 12.93 10.617 1 96.69 87 LEU A C 1
ATOM 651 O O . LEU A 1 87 ? 12.617 13.023 9.492 1 96.69 87 LEU A O 1
ATOM 655 N N . ASP A 1 88 ? 12.734 13.172 11.688 1 95.31 88 ASP A N 1
ATOM 656 C CA . ASP A 1 88 ? 14.148 13.523 11.641 1 95.31 88 ASP A CA 1
ATOM 657 C C . ASP A 1 88 ? 14.984 12.359 11.086 1 95.31 88 ASP A C 1
ATOM 659 O O . ASP A 1 88 ? 15.914 12.578 10.312 1 95.31 88 ASP A O 1
ATOM 663 N N . SER A 1 89 ? 14.609 11.25 11.539 1 91.69 89 SER A N 1
ATOM 664 C CA . SER A 1 89 ? 15.312 10.07 11.047 1 91.69 89 SER A CA 1
ATOM 665 C C . SER A 1 89 ? 15.133 9.906 9.539 1 91.69 89 SER A C 1
ATOM 667 O O . SER A 1 89 ? 16.062 9.508 8.836 1 91.69 89 SER A O 1
ATOM 669 N N . VAL A 1 90 ? 14 10.156 9.047 1 92.5 90 VAL A N 1
ATOM 670 C CA . VAL A 1 90 ? 13.719 10.086 7.621 1 92.5 90 VAL A CA 1
ATOM 671 C C . VAL A 1 90 ? 14.633 11.047 6.863 1 92.5 90 VAL A C 1
ATOM 673 O O . VAL A 1 90 ? 15.258 10.664 5.871 1 92.5 90 VAL A O 1
ATOM 676 N N . SER A 1 91 ? 14.703 12.242 7.34 1 90.69 91 SER A N 1
ATOM 677 C CA . SER A 1 91 ? 15.5 13.273 6.684 1 90.69 91 SER A CA 1
ATOM 678 C C . SER A 1 91 ? 16.984 12.953 6.75 1 90.69 91 SER A C 1
ATOM 680 O O . SER A 1 91 ? 17.688 13.031 5.742 1 90.69 91 SER A O 1
ATOM 682 N N . ARG A 1 92 ? 17.438 12.578 7.832 1 89.88 92 ARG A N 1
ATOM 683 C CA . ARG A 1 92 ? 18.859 12.375 8.07 1 89.88 92 ARG A CA 1
ATOM 684 C C . ARG A 1 92 ? 19.328 11.047 7.5 1 89.88 92 ARG A C 1
ATOM 686 O O . ARG A 1 92 ? 20.312 10.992 6.758 1 89.88 92 ARG A O 1
ATOM 693 N N . ASP A 1 93 ? 18.594 10 7.793 1 89.56 93 ASP A N 1
ATOM 694 C CA . ASP A 1 93 ? 19.062 8.648 7.484 1 89.56 93 ASP A CA 1
ATOM 695 C C . ASP A 1 93 ? 18.688 8.25 6.062 1 89.56 93 ASP A C 1
ATOM 697 O O . ASP A 1 93 ? 19.422 7.527 5.395 1 89.56 93 ASP A O 1
ATOM 701 N N . LYS A 1 94 ? 17.609 8.75 5.582 1 89.69 94 LYS A N 1
ATOM 702 C CA . LYS A 1 94 ? 17.125 8.32 4.273 1 89.69 94 LYS A CA 1
ATOM 703 C C . LYS A 1 94 ? 17.438 9.359 3.205 1 89.69 94 LYS A C 1
ATOM 705 O O . LYS A 1 94 ? 17.234 9.117 2.014 1 89.69 94 LYS A O 1
ATOM 710 N N . MET A 1 95 ? 17.781 10.531 3.67 1 94.5 95 MET A N 1
ATOM 711 C CA . MET A 1 95 ? 18.094 11.625 2.764 1 94.5 95 MET A CA 1
ATOM 712 C C . MET A 1 95 ? 16.891 12.016 1.931 1 94.5 95 MET A C 1
ATOM 714 O O . MET A 1 95 ? 17 12.258 0.729 1 94.5 95 MET A O 1
ATOM 718 N N . ALA A 1 96 ? 15.719 11.969 2.559 1 96.31 96 ALA A N 1
ATOM 719 C CA . ALA A 1 96 ? 14.461 12.398 1.947 1 96.31 96 ALA A CA 1
ATOM 720 C C . ALA A 1 96 ? 14.039 13.766 2.477 1 96.31 96 ALA A C 1
ATOM 722 O O . ALA A 1 96 ? 14.406 14.148 3.592 1 96.31 96 ALA A O 1
ATOM 723 N N . LYS A 1 97 ? 13.375 14.516 1.71 1 97.44 97 LYS A N 1
ATOM 724 C CA . LYS A 1 97 ? 12.812 15.789 2.15 1 97.44 97 LYS A CA 1
ATOM 725 C C . LYS A 1 97 ? 11.484 15.586 2.873 1 97.44 97 LYS A C 1
ATOM 727 O O . LYS A 1 97 ? 10.602 14.883 2.373 1 97.44 97 LYS A O 1
ATOM 732 N N . VAL A 1 98 ? 11.375 16.203 4.012 1 98.19 98 VAL A N 1
ATOM 733 C CA . VAL A 1 98 ? 10.156 16.047 4.797 1 98.19 98 VAL A CA 1
ATOM 734 C C . VAL A 1 98 ? 9.445 17.391 4.914 1 98.19 98 VAL A C 1
ATOM 736 O O . VAL A 1 98 ? 10.055 18.391 5.297 1 98.19 98 VAL A O 1
ATOM 739 N N . VAL A 1 99 ? 8.188 17.375 4.574 1 98.19 99 VAL A N 1
ATOM 740 C CA . VAL A 1 99 ? 7.332 18.547 4.77 1 98.19 99 VAL A CA 1
ATOM 741 C C . VAL A 1 99 ? 6.004 18.125 5.387 1 98.19 99 VAL A C 1
ATOM 743 O O . VAL A 1 99 ? 5.668 16.938 5.391 1 98.19 99 VAL A O 1
ATOM 746 N N . ALA A 1 100 ? 5.312 19.062 5.875 1 97.69 100 ALA A N 1
ATOM 747 C CA . ALA A 1 100 ? 3.969 18.828 6.395 1 97.69 100 ALA A CA 1
ATOM 748 C C . ALA A 1 100 ? 2.939 19.688 5.656 1 97.69 100 ALA A C 1
ATOM 750 O O . ALA A 1 100 ? 3.273 20.734 5.117 1 97.69 100 ALA A O 1
ATOM 751 N N . LYS A 1 101 ? 1.824 19.234 5.574 1 98.06 101 LYS A N 1
ATOM 752 C CA . LYS A 1 101 ? 0.652 19.922 5.027 1 98.06 101 LYS A CA 1
ATOM 753 C C . LYS A 1 101 ? -0.554 19.75 5.945 1 98.06 101 LYS A C 1
ATOM 755 O O . LYS A 1 101 ? -0.868 18.641 6.379 1 98.06 101 LYS A O 1
ATOM 760 N N . VAL A 1 102 ? -1.212 20.875 6.281 1 97.12 102 VAL A N 1
ATOM 761 C CA . VAL A 1 102 ? -2.33 20.859 7.215 1 97.12 102 VAL A CA 1
ATOM 762 C C . VAL A 1 102 ? -3.619 21.234 6.488 1 97.12 102 VAL A C 1
ATOM 764 O O . VAL A 1 102 ? -3.648 22.219 5.727 1 97.12 102 VAL A O 1
ATOM 767 N N . TYR A 1 103 ? -4.594 20.484 6.699 1 97.31 103 TYR A N 1
ATOM 768 C CA . TYR A 1 103 ? -5.941 20.766 6.219 1 97.31 103 TYR A CA 1
ATOM 769 C C . TYR A 1 103 ? -6.93 20.828 7.375 1 97.31 103 TYR A C 1
ATOM 771 O O . TYR A 1 103 ? -6.664 20.312 8.461 1 97.31 103 TYR A O 1
ATOM 779 N N . TRP A 1 104 ? -8.07 21.5 7.109 1 96.38 104 TRP A N 1
ATOM 780 C CA . TRP A 1 104 ? -9.188 21.562 8.047 1 96.38 104 TRP A CA 1
ATOM 781 C C . TRP A 1 104 ? -10.477 21.078 7.398 1 96.38 104 TRP A C 1
ATOM 783 O O . TRP A 1 104 ? -10.922 21.641 6.398 1 96.38 104 TRP A O 1
ATOM 793 N N . GLY A 1 105 ? -11.008 20 7.934 1 95.81 105 GLY A N 1
ATOM 794 C CA . GLY A 1 105 ? -12.211 19.438 7.34 1 95.81 105 GLY A CA 1
ATOM 795 C C . GLY A 1 105 ? -12.359 17.953 7.566 1 95.81 105 GLY A C 1
ATOM 796 O O . GLY A 1 105 ? -11.891 17.422 8.578 1 95.81 105 GLY A O 1
ATOM 797 N N . ASP A 1 106 ? -13.125 17.266 6.727 1 96.38 106 ASP A N 1
ATOM 798 C CA . ASP A 1 106 ? -13.305 15.82 6.781 1 96.38 106 ASP A CA 1
ATOM 799 C C . ASP A 1 106 ? -12.07 15.094 6.262 1 96.38 106 ASP A C 1
ATOM 801 O O . ASP A 1 106 ? -11.672 15.281 5.113 1 96.38 106 ASP A O 1
ATOM 805 N N . PRO A 1 107 ? -11.492 14.297 7.07 1 97.81 107 PRO A N 1
ATOM 806 C CA . PRO A 1 107 ? -10.25 13.633 6.656 1 97.81 107 PRO A CA 1
ATOM 807 C C . PRO A 1 107 ? -10.414 12.812 5.379 1 97.81 107 PRO A C 1
ATOM 809 O O . PRO A 1 107 ? -9.492 12.734 4.566 1 97.81 107 PRO A O 1
ATOM 812 N N . ARG A 1 108 ? -11.547 12.211 5.176 1 98.12 108 ARG A N 1
ATOM 813 C CA . ARG A 1 108 ? -11.797 11.438 3.965 1 98.12 108 ARG A CA 1
ATOM 814 C C . ARG A 1 108 ? -11.633 12.297 2.719 1 98.12 108 ARG A C 1
ATOM 816 O O . ARG A 1 108 ? -10.867 11.953 1.812 1 98.12 108 ARG A O 1
ATOM 823 N N . GLU A 1 109 ? -12.227 13.375 2.74 1 98 109 GLU A N 1
ATOM 824 C CA . GLU A 1 109 ? -12.227 14.289 1.6 1 98 109 GLU A CA 1
ATOM 825 C C . GLU A 1 109 ? -10.875 14.977 1.441 1 98 109 GLU A C 1
ATOM 827 O O . GLU A 1 109 ? -10.344 15.062 0.333 1 98 109 GLU A O 1
ATOM 832 N N . LYS A 1 110 ? -10.359 15.414 2.502 1 98.19 110 LYS A N 1
ATOM 833 C CA . LYS A 1 110 ? -9.148 16.219 2.443 1 98.19 110 LYS A CA 1
ATOM 834 C C . LYS A 1 110 ? -7.941 15.383 2.039 1 98.19 110 LYS A C 1
ATOM 836 O O . LYS A 1 110 ? -7.047 15.859 1.343 1 98.19 110 LYS A O 1
ATOM 841 N N . LEU A 1 111 ? -7.895 14.141 2.457 1 98.69 111 LEU A N 1
ATOM 842 C CA . LEU A 1 111 ? -6.801 13.273 2.037 1 98.69 111 LEU A CA 1
ATOM 843 C C . LEU A 1 111 ? -6.863 13.008 0.536 1 98.69 111 LEU A C 1
ATOM 845 O O . LEU A 1 111 ? -5.84 13.047 -0.15 1 98.69 111 LEU A O 1
ATOM 849 N N . CYS A 1 112 ? -8.008 12.75 0.024 1 98.56 112 CYS A N 1
ATOM 850 C CA . CYS A 1 112 ? -8.141 12.523 -1.409 1 98.56 112 CYS A CA 1
ATOM 851 C C . CYS A 1 112 ? -7.812 13.781 -2.199 1 98.56 112 CYS A C 1
ATOM 853 O O . CYS A 1 112 ? -7.176 13.719 -3.25 1 98.56 112 CYS A O 1
ATOM 855 N N . GLU A 1 113 ? -8.258 14.875 -1.638 1 98.06 113 GLU A N 1
ATOM 856 C CA . GLU A 1 113 ? -7.914 16.156 -2.254 1 98.06 113 GLU A CA 1
ATOM 857 C C . GLU A 1 113 ? -6.406 16.375 -2.268 1 98.06 113 GLU A C 1
ATOM 859 O O . GLU A 1 113 ? -5.848 16.812 -3.273 1 98.06 113 GLU A O 1
ATOM 864 N N . ALA A 1 114 ? -5.789 16.094 -1.188 1 98.38 114 ALA A N 1
ATOM 865 C CA . ALA A 1 114 ? -4.34 16.234 -1.084 1 98.38 114 ALA A CA 1
ATOM 866 C C . ALA A 1 114 ? -3.627 15.391 -2.135 1 98.38 114 ALA A C 1
ATOM 868 O O . ALA A 1 114 ? -2.646 15.836 -2.736 1 98.38 114 ALA A O 1
ATOM 869 N N . VAL A 1 115 ? -4.086 14.156 -2.348 1 98.56 115 VAL A N 1
ATOM 870 C CA . VAL A 1 115 ? -3.496 13.266 -3.338 1 98.56 115 VAL A CA 1
ATOM 871 C C . VAL A 1 115 ? -3.467 13.945 -4.703 1 98.56 115 VAL A C 1
ATOM 873 O O . VAL A 1 115 ? -2.438 13.945 -5.383 1 98.56 115 VAL A O 1
ATOM 876 N N . ASN A 1 116 ? -4.523 14.578 -5.035 1 97.75 116 ASN A N 1
ATOM 877 C CA . ASN A 1 116 ? -4.652 15.195 -6.352 1 97.75 116 ASN A CA 1
ATOM 878 C C . ASN A 1 116 ? -3.869 16.5 -6.441 1 97.75 116 ASN A C 1
ATOM 880 O O . ASN A 1 116 ? -3.109 16.703 -7.391 1 97.75 116 ASN A O 1
ATOM 884 N N . LEU A 1 117 ? -4.035 17.312 -5.441 1 97.06 117 LEU A N 1
ATOM 885 C CA . LEU A 1 117 ? -3.449 18.656 -5.484 1 97.06 117 LEU A CA 1
ATOM 886 C C . LEU A 1 117 ? -1.93 18.578 -5.367 1 97.06 117 LEU A C 1
ATOM 888 O O . LEU A 1 117 ? -1.218 19.375 -5.98 1 97.06 117 LEU A O 1
ATOM 892 N N . LEU A 1 118 ? -1.454 17.641 -4.574 1 97.94 118 LEU A N 1
ATOM 893 C CA . LEU A 1 118 ? -0.015 17.516 -4.363 1 97.94 118 LEU A CA 1
ATOM 894 C C . LEU A 1 118 ? 0.598 16.531 -5.355 1 97.94 118 LEU A C 1
ATOM 896 O O . LEU A 1 118 ? 1.813 16.328 -5.363 1 97.94 118 LEU A O 1
ATOM 900 N N . LYS A 1 119 ? -0.277 15.891 -6.141 1 97.88 119 LYS A N 1
ATOM 901 C CA . LYS A 1 119 ? 0.154 14.898 -7.117 1 97.88 119 LYS A CA 1
ATOM 902 C C . LYS A 1 119 ? 0.978 13.797 -6.453 1 97.88 119 LYS A C 1
ATOM 904 O O . LYS A 1 119 ? 2.08 13.477 -6.906 1 97.88 119 LYS A O 1
ATOM 909 N N . LEU A 1 120 ? 0.452 13.242 -5.438 1 98.69 120 LEU A N 1
ATOM 910 C CA . LEU A 1 120 ? 1.141 12.18 -4.707 1 98.69 120 LEU A CA 1
ATOM 911 C C . LEU A 1 120 ? 1.297 10.938 -5.57 1 98.69 120 LEU A C 1
ATOM 913 O O . LEU A 1 120 ? 0.364 10.539 -6.273 1 98.69 120 LEU A O 1
ATOM 917 N N . ASP A 1 121 ? 2.492 10.344 -5.48 1 98.56 121 ASP A N 1
ATOM 918 C CA . ASP A 1 121 ? 2.723 9.07 -6.16 1 98.56 121 ASP A CA 1
ATOM 919 C C . ASP A 1 121 ? 2.15 7.91 -5.355 1 98.56 121 ASP A C 1
ATOM 921 O O . ASP A 1 121 ? 1.769 6.883 -5.922 1 98.56 121 ASP A O 1
ATOM 925 N N . SER A 1 122 ? 2.148 8.055 -4.078 1 98.75 122 SER A N 1
ATOM 926 C CA . SER A 1 122 ? 1.569 7.062 -3.18 1 98.75 122 SER A CA 1
ATOM 927 C C . SER A 1 122 ? 1.188 7.684 -1.841 1 98.75 122 SER A C 1
ATOM 929 O O . SER A 1 122 ? 1.704 8.742 -1.473 1 98.75 122 SER A O 1
ATOM 931 N N . LEU A 1 123 ? 0.239 7.074 -1.185 1 98.94 123 LEU A N 1
ATOM 932 C CA . LEU A 1 123 ? -0.231 7.48 0.135 1 98.94 123 LEU A CA 1
ATOM 933 C C . LEU A 1 123 ? -0.221 6.301 1.102 1 98.94 123 LEU A C 1
ATOM 935 O O . LEU A 1 123 ? -0.67 5.207 0.755 1 98.94 123 LEU A O 1
ATOM 939 N N . VAL A 1 124 ? 0.382 6.492 2.266 1 98.94 124 VAL A N 1
ATOM 940 C CA . VAL A 1 124 ? 0.425 5.473 3.311 1 98.94 124 VAL A CA 1
ATOM 941 C C . VAL A 1 124 ? -0.453 5.898 4.484 1 98.94 124 VAL A C 1
ATOM 943 O O . VAL A 1 124 ? -0.354 7.031 4.961 1 98.94 124 VAL A O 1
ATOM 946 N N . LEU A 1 125 ? -1.301 4.969 4.938 1 98.69 125 LEU A N 1
ATOM 947 C CA . LEU A 1 125 ? -2.246 5.211 6.023 1 98.69 125 LEU A CA 1
ATOM 948 C C . LEU A 1 125 ? -2.182 4.09 7.055 1 98.69 125 LEU A C 1
ATOM 950 O O . LEU A 1 125 ? -1.871 2.945 6.719 1 98.69 125 LEU A O 1
ATOM 954 N N . GLY A 1 126 ? -2.541 4.48 8.289 1 98.56 126 GLY A N 1
ATOM 955 C CA . GLY A 1 126 ? -2.928 3.449 9.234 1 98.56 126 GLY A CA 1
ATOM 956 C C . GLY A 1 126 ? -4.316 2.895 8.977 1 98.56 126 GLY A C 1
ATOM 957 O O . GLY A 1 126 ? -5.188 3.6 8.461 1 98.56 126 GLY A O 1
ATOM 958 N N . SER A 1 127 ? -4.551 1.739 9.438 1 97.94 127 SER A N 1
ATOM 959 C CA . SER A 1 127 ? -5.836 1.087 9.211 1 97.94 127 SER A CA 1
ATOM 960 C C . SER A 1 127 ? -6.926 1.688 10.094 1 97.94 127 SER A C 1
ATOM 962 O O . SER A 1 127 ? -8.109 1.641 9.75 1 97.94 127 SER A O 1
ATOM 964 N N . ARG A 1 128 ? -6.418 2.168 11.234 1 96.75 128 ARG A N 1
ATOM 965 C CA . ARG A 1 128 ? -7.332 2.793 12.188 1 96.75 128 ARG A CA 1
ATOM 966 C C . ARG A 1 128 ? -6.777 4.125 12.68 1 96.75 128 ARG A C 1
ATOM 968 O O . ARG A 1 128 ? -5.586 4.402 12.531 1 96.75 128 ARG A O 1
ATOM 975 N N . GLY A 1 129 ? -7.734 4.934 13.148 1 94.25 129 GLY A N 1
ATOM 976 C CA . GLY A 1 129 ? -7.355 6.219 13.719 1 94.25 129 GLY A CA 1
ATOM 977 C C . GLY A 1 129 ? -7.883 6.422 15.125 1 94.25 129 GLY A C 1
ATOM 978 O O . GLY A 1 129 ? -7.871 5.496 15.938 1 94.25 129 GLY A O 1
ATOM 979 N N . LEU A 1 130 ? -8.273 7.574 15.281 1 91.56 130 LEU A N 1
ATOM 980 C CA . LEU A 1 130 ? -8.672 7.961 16.625 1 91.56 130 LEU A CA 1
ATOM 981 C C . LEU A 1 130 ? -10.133 7.605 16.891 1 91.56 130 LEU A C 1
ATOM 983 O O . LEU A 1 130 ? -10.656 7.883 17.969 1 91.56 130 LEU A O 1
ATOM 987 N N . GLY A 1 131 ? -10.688 6.906 16.016 1 86 131 GLY A N 1
ATOM 988 C CA . GLY A 1 131 ? -12.094 6.578 16.188 1 86 131 GLY A CA 1
ATOM 989 C C . GLY A 1 131 ? -12.375 5.746 17.422 1 86 131 GLY A C 1
ATOM 990 O O . GLY A 1 131 ? -11.484 5.07 17.938 1 86 131 GLY A O 1
ATOM 991 N N . ALA A 1 132 ? -13.625 5.777 17.766 1 81.62 132 ALA A N 1
ATOM 992 C CA . ALA A 1 132 ? -14.023 5.184 19.031 1 81.62 132 ALA A CA 1
ATOM 993 C C . ALA A 1 132 ? -14.297 3.691 18.891 1 81.62 132 ALA A C 1
ATOM 995 O O . ALA A 1 132 ? -14.281 2.949 19.875 1 81.62 132 ALA A O 1
ATOM 996 N N . ILE A 1 133 ? -14.469 3.277 17.781 1 86.06 133 ILE A N 1
ATOM 997 C CA . ILE A 1 133 ? -14.867 1.886 17.594 1 86.06 133 ILE A CA 1
ATOM 998 C C . ILE A 1 133 ? -13.625 1.023 17.375 1 86.06 133 ILE A C 1
ATOM 1000 O O . ILE A 1 133 ? -13.07 1.001 16.266 1 86.06 133 ILE A O 1
ATOM 1004 N N . LYS A 1 134 ? -13.375 0.253 18.281 1 82.62 134 LYS A N 1
ATOM 1005 C CA . LYS A 1 134 ? -12.141 -0.528 18.266 1 82.62 134 LYS A CA 1
ATOM 1006 C C . LYS A 1 134 ? -12.328 -1.845 17.516 1 82.62 134 LYS A C 1
ATOM 1008 O O . LYS A 1 134 ? -11.352 -2.492 17.125 1 82.62 134 LYS A O 1
ATOM 1013 N N . ARG A 1 135 ? -13.531 -2.236 17.188 1 88.44 135 ARG A N 1
ATOM 1014 C CA . ARG A 1 135 ? -13.805 -3.574 16.672 1 88.44 135 ARG A CA 1
ATOM 1015 C C . ARG A 1 135 ? -13.625 -3.627 15.156 1 88.44 135 ARG A C 1
ATOM 1017 O O . ARG A 1 135 ? -13.641 -4.707 14.562 1 88.44 135 ARG A O 1
ATOM 1024 N N . VAL A 1 136 ? -13.523 -2.467 14.68 1 90.12 136 VAL A N 1
ATOM 1025 C CA . VAL A 1 136 ? -13.406 -2.471 13.227 1 90.12 136 VAL A CA 1
ATOM 1026 C C . VAL A 1 136 ? -11.961 -2.764 12.828 1 90.12 136 VAL A C 1
ATOM 1028 O O . VAL A 1 136 ? -11.023 -2.299 13.484 1 90.12 136 VAL A O 1
ATOM 1031 N N . LEU A 1 137 ? -11.766 -3.52 11.797 1 92.94 137 LEU A N 1
ATOM 1032 C CA . LEU A 1 137 ? -10.43 -3.846 11.305 1 92.94 137 LEU A CA 1
ATOM 1033 C C . LEU A 1 137 ? -9.875 -2.715 10.445 1 92.94 137 LEU A C 1
ATOM 1035 O O . LEU A 1 137 ? -8.656 -2.531 10.367 1 92.94 137 LEU A O 1
ATOM 1039 N N . LEU A 1 138 ? -10.766 -2.018 9.836 1 97 138 LEU A N 1
ATOM 1040 C CA . LEU A 1 138 ? -10.414 -0.884 8.992 1 97 138 LEU A CA 1
ATOM 1041 C C . LEU A 1 138 ? -11.305 0.316 9.289 1 97 138 LEU A C 1
ATOM 1043 O O . LEU A 1 138 ? -12.531 0.197 9.289 1 97 138 LEU A O 1
ATOM 1047 N N . GLY A 1 139 ? -10.672 1.403 9.516 1 97.06 139 GLY A N 1
ATOM 1048 C CA . GLY A 1 139 ? -11.406 2.609 9.859 1 97.06 139 GLY A CA 1
ATOM 1049 C C . GLY A 1 139 ? -12.141 3.219 8.68 1 97.06 139 GLY A C 1
ATOM 1050 O O . GLY A 1 139 ? -11.844 2.902 7.523 1 97.06 139 GLY A O 1
ATOM 1051 N N . SER A 1 140 ? -13.008 4.102 9.008 1 96.75 140 SER A N 1
ATOM 1052 C CA . SER A 1 140 ? -13.852 4.73 7.996 1 96.75 140 SER A CA 1
ATOM 1053 C C . SER A 1 140 ? -13.031 5.598 7.047 1 96.75 140 SER A C 1
ATOM 1055 O O . SER A 1 140 ? -13.281 5.617 5.84 1 96.75 140 SER A O 1
ATOM 1057 N N . VAL A 1 141 ? -12.039 6.281 7.555 1 97.94 141 VAL A N 1
ATOM 1058 C CA . VAL A 1 141 ? -11.211 7.152 6.727 1 97.94 141 VAL A CA 1
ATOM 1059 C C . VAL A 1 141 ? -10.352 6.305 5.789 1 97.94 141 VAL A C 1
ATOM 1061 O O . VAL A 1 141 ? -10.344 6.527 4.574 1 97.94 141 VAL A O 1
ATOM 1064 N N . SER A 1 142 ? -9.641 5.352 6.309 1 98.5 142 SER A N 1
ATOM 1065 C CA . SER A 1 142 ? -8.797 4.504 5.477 1 98.5 142 SER A CA 1
ATOM 1066 C C . SER A 1 142 ? -9.625 3.768 4.426 1 98.5 142 SER A C 1
ATOM 1068 O O . SER A 1 142 ? -9.211 3.668 3.266 1 98.5 142 SER A O 1
ATOM 1070 N N . SER A 1 143 ? -10.781 3.316 4.82 1 97.38 143 SER A N 1
ATOM 1071 C CA . SER A 1 143 ? -11.68 2.645 3.887 1 97.38 143 SER A CA 1
ATOM 1072 C C . SER A 1 143 ? -12.07 3.566 2.738 1 97.38 143 SER A C 1
ATOM 1074 O O . SER A 1 143 ? -11.992 3.182 1.57 1 97.38 143 SER A O 1
ATOM 1076 N N . TYR A 1 144 ? -12.43 4.734 3.08 1 98.06 144 TYR A N 1
ATOM 1077 C CA . TYR A 1 144 ? -12.836 5.711 2.076 1 98.06 144 TYR A CA 1
ATOM 1078 C C . TYR A 1 144 ? -11.672 6.066 1.159 1 98.06 144 TYR A C 1
ATOM 1080 O O . TYR A 1 144 ? -11.828 6.113 -0.063 1 98.06 144 TYR A O 1
ATOM 1088 N N . VAL A 1 145 ? -10.531 6.289 1.654 1 98.81 145 VAL A N 1
ATOM 1089 C CA . VAL A 1 145 ? -9.375 6.766 0.909 1 98.81 145 VAL A CA 1
ATOM 1090 C C . VAL A 1 145 ? -8.875 5.668 -0.03 1 98.81 145 VAL A C 1
ATOM 1092 O O . VAL A 1 145 ? -8.562 5.934 -1.194 1 98.81 145 VAL A O 1
ATOM 1095 N N . VAL A 1 146 ? -8.828 4.426 0.428 1 98.62 146 VAL A N 1
ATOM 1096 C CA . VAL A 1 146 ? -8.367 3.332 -0.422 1 98.62 146 VAL A CA 1
ATOM 1097 C C . VAL A 1 146 ? -9.289 3.199 -1.635 1 98.62 146 VAL A C 1
ATOM 1099 O O . VAL A 1 146 ? -8.828 2.881 -2.734 1 98.62 146 VAL A O 1
ATOM 1102 N N . GLN A 1 147 ? -10.484 3.521 -1.446 1 97.75 147 GLN A N 1
ATOM 1103 C CA . GLN A 1 147 ? -11.477 3.387 -2.508 1 97.75 147 GLN A CA 1
ATOM 1104 C C . GLN A 1 147 ? -11.398 4.559 -3.486 1 97.75 147 GLN A C 1
ATOM 1106 O O . GLN A 1 147 ? -11.594 4.383 -4.688 1 97.75 147 GLN A O 1
ATOM 1111 N N . ASN A 1 148 ? -10.984 5.723 -2.973 1 98 148 ASN A N 1
ATOM 1112 C CA . ASN A 1 148 ? -11.289 6.914 -3.764 1 98 148 ASN A CA 1
ATOM 1113 C C . ASN A 1 148 ? -10.016 7.645 -4.184 1 98 148 ASN A C 1
ATOM 1115 O O . ASN A 1 148 ? -10.039 8.461 -5.105 1 98 148 ASN A O 1
ATOM 1119 N N . ALA A 1 149 ? -8.945 7.434 -3.465 1 98.44 149 ALA A N 1
ATOM 1120 C CA . ALA A 1 149 ? -7.719 8.125 -3.832 1 98.44 149 ALA A CA 1
ATOM 1121 C C . ALA A 1 149 ? -7.258 7.727 -5.23 1 98.44 149 ALA A C 1
ATOM 1123 O O . ALA A 1 149 ? -7.406 6.566 -5.629 1 98.44 149 ALA A O 1
ATOM 1124 N N . SER A 1 150 ? -6.602 8.609 -5.938 1 97.81 150 SER A N 1
ATOM 1125 C CA . SER A 1 150 ? -6.25 8.383 -7.332 1 97.81 150 SER A CA 1
ATOM 1126 C C . SER A 1 150 ? -4.824 7.852 -7.465 1 97.81 150 SER A C 1
ATOM 1128 O O . SER A 1 150 ? -4.34 7.637 -8.578 1 97.81 150 SER A O 1
ATOM 1130 N N . CYS A 1 151 ? -4.172 7.605 -6.383 1 98.5 151 CYS A N 1
ATOM 1131 C CA . CYS A 1 151 ? -2.826 7.039 -6.387 1 98.5 151 CYS A CA 1
ATOM 1132 C C . CYS A 1 151 ? -2.795 5.711 -5.641 1 98.5 151 CYS A C 1
ATOM 1134 O O . CYS A 1 151 ? -3.811 5.273 -5.094 1 98.5 151 CYS A O 1
ATOM 1136 N N . ALA A 1 152 ? -1.645 5.023 -5.633 1 98.81 152 ALA A N 1
ATOM 1137 C CA . ALA A 1 152 ? -1.47 3.824 -4.82 1 98.81 152 ALA A CA 1
ATOM 1138 C C . ALA A 1 152 ? -1.59 4.148 -3.334 1 98.81 152 ALA A C 1
ATOM 1140 O O . ALA A 1 152 ? -1.051 5.152 -2.865 1 98.81 152 ALA A O 1
ATOM 1141 N N . VAL A 1 153 ? -2.359 3.32 -2.615 1 98.94 153 VAL A N 1
ATOM 1142 C CA . VAL A 1 153 ? -2.553 3.521 -1.184 1 98.94 153 VAL A CA 1
ATOM 1143 C C . VAL A 1 153 ? -2.092 2.283 -0.421 1 98.94 153 VAL A C 1
ATOM 1145 O O . VAL A 1 153 ? -2.482 1.161 -0.752 1 98.94 153 VAL A O 1
ATOM 1148 N N . THR A 1 154 ? -1.222 2.482 0.537 1 98.94 154 THR A N 1
ATOM 1149 C CA . THR A 1 154 ? -0.82 1.421 1.453 1 98.94 154 THR A CA 1
ATOM 1150 C C . THR A 1 154 ? -1.512 1.583 2.805 1 98.94 154 THR A C 1
ATOM 1152 O O . THR A 1 154 ? -1.479 2.662 3.398 1 98.94 154 THR A O 1
ATOM 1155 N N . VAL A 1 155 ? -2.146 0.555 3.248 1 98.88 155 VAL A N 1
ATOM 1156 C CA . VAL A 1 155 ? -2.773 0.524 4.566 1 98.88 155 VAL A CA 1
ATOM 1157 C C . VAL A 1 155 ? -1.955 -0.36 5.508 1 98.88 155 VAL A C 1
ATOM 1159 O O . VAL A 1 155 ? -1.734 -1.54 5.223 1 98.88 155 VAL A O 1
ATOM 1162 N N . VAL A 1 156 ? -1.54 0.23 6.586 1 98.75 156 VAL A N 1
ATOM 1163 C CA . VAL A 1 156 ? -0.702 -0.454 7.566 1 98.75 156 VAL A CA 1
ATOM 1164 C C . VAL A 1 156 ? -1.513 -0.747 8.828 1 98.75 156 VAL A C 1
ATOM 1166 O O . VAL A 1 156 ? -2.326 0.075 9.25 1 98.75 156 VAL A O 1
ATOM 1169 N N . LYS A 1 157 ? -1.262 -1.896 9.43 1 94.19 157 LYS A N 1
ATOM 1170 C CA . LYS A 1 157 ? -2.057 -2.361 10.562 1 94.19 157 LYS A CA 1
ATOM 1171 C C . LYS A 1 157 ? -1.313 -2.154 11.883 1 94.19 157 LYS A C 1
ATOM 1173 O O . LYS A 1 157 ? -0.082 -2.104 11.898 1 94.19 157 LYS A O 1
ATOM 1178 N N . MET B 1 1 ? 22.438 -8.812 9.43 1 44.94 1 MET B N 1
ATOM 1179 C CA . MET B 1 1 ? 21.922 -8.492 8.094 1 44.94 1 MET B CA 1
ATOM 1180 C C . MET B 1 1 ? 20.406 -8.414 8.109 1 44.94 1 MET B C 1
ATOM 1182 O O . MET B 1 1 ? 19.75 -9.141 8.859 1 44.94 1 MET B O 1
ATOM 1186 N N . ALA B 1 2 ? 19.781 -7.246 7.652 1 64.62 2 ALA B N 1
ATOM 1187 C CA . ALA B 1 2 ? 18.328 -7.117 7.777 1 64.62 2 ALA B CA 1
ATOM 1188 C C . ALA B 1 2 ? 17.625 -8.273 7.078 1 64.62 2 ALA B C 1
ATOM 1190 O O . ALA B 1 2 ? 18.109 -8.789 6.066 1 64.62 2 ALA B O 1
ATOM 1191 N N . LYS B 1 3 ? 16.719 -9.062 7.824 1 83.38 3 LYS B N 1
ATOM 1192 C CA . LYS B 1 3 ? 15.938 -10.164 7.273 1 83.38 3 LYS B CA 1
ATOM 1193 C C . LYS B 1 3 ? 15.312 -9.781 5.938 1 83.38 3 LYS B C 1
ATOM 1195 O O . LYS B 1 3 ? 14.852 -8.648 5.762 1 83.38 3 LYS B O 1
ATOM 1200 N N . ALA B 1 4 ? 15.477 -10.688 4.918 1 93.81 4 ALA B N 1
ATOM 1201 C CA . ALA B 1 4 ? 14.852 -10.477 3.615 1 93.81 4 ALA B CA 1
ATOM 1202 C C . ALA B 1 4 ? 13.344 -10.266 3.756 1 93.81 4 ALA B C 1
ATOM 1204 O O . ALA B 1 4 ? 12.688 -10.961 4.531 1 93.81 4 ALA B O 1
ATOM 1205 N N . ARG B 1 5 ? 12.875 -9.281 3.158 1 97.81 5 ARG B N 1
ATOM 1206 C CA . ARG B 1 5 ? 11.43 -9.055 3.139 1 97.81 5 ARG B CA 1
ATOM 1207 C C . ARG B 1 5 ? 10.742 -9.992 2.156 1 97.81 5 ARG B C 1
ATOM 1209 O O . ARG B 1 5 ? 11.273 -10.273 1.078 1 97.81 5 ARG B O 1
ATOM 1216 N N . THR B 1 6 ? 9.609 -10.461 2.576 1 98.75 6 THR B N 1
ATOM 1217 C CA . THR B 1 6 ? 8.75 -11.219 1.674 1 98.75 6 THR B CA 1
ATOM 1218 C C . THR B 1 6 ? 7.547 -10.375 1.241 1 98.75 6 THR B C 1
ATOM 1220 O O . THR B 1 6 ? 6.699 -10.031 2.062 1 98.75 6 THR B O 1
ATOM 1223 N N . ILE B 1 7 ? 7.473 -10.109 -0.047 1 98.81 7 ILE B N 1
ATOM 1224 C CA . ILE B 1 7 ? 6.434 -9.266 -0.62 1 98.81 7 ILE B CA 1
ATOM 1225 C C . ILE B 1 7 ? 5.551 -10.086 -1.559 1 98.81 7 ILE B C 1
ATOM 1227 O O . ILE B 1 7 ? 6.051 -10.727 -2.488 1 98.81 7 ILE B O 1
ATOM 1231 N N . GLY B 1 8 ? 4.277 -10.102 -1.253 1 98.88 8 GLY B N 1
ATOM 1232 C CA . GLY B 1 8 ? 3.322 -10.758 -2.129 1 98.88 8 GLY B CA 1
ATOM 1233 C C . GLY B 1 8 ? 2.738 -9.836 -3.182 1 98.88 8 GLY B C 1
ATOM 1234 O O . GLY B 1 8 ? 2.484 -8.664 -2.912 1 98.88 8 GLY B O 1
ATOM 1235 N N . ILE B 1 9 ? 2.506 -10.383 -4.336 1 98.94 9 ILE B N 1
ATOM 1236 C CA . ILE B 1 9 ? 1.765 -9.727 -5.406 1 98.94 9 ILE B CA 1
ATOM 1237 C C . ILE B 1 9 ? 0.537 -10.555 -5.773 1 98.94 9 ILE B C 1
ATOM 1239 O O . ILE B 1 9 ? 0.665 -11.688 -6.238 1 98.94 9 ILE B O 1
ATOM 1243 N N . GLY B 1 10 ? -0.66 -10.016 -5.535 1 98.81 10 GLY B N 1
ATOM 1244 C CA . GLY B 1 10 ? -1.853 -10.664 -6.055 1 98.81 10 GLY B CA 1
ATOM 1245 C C . GLY B 1 10 ? -1.989 -10.547 -7.559 1 98.81 10 GLY B C 1
ATOM 1246 O O . GLY B 1 10 ? -2.084 -9.438 -8.094 1 98.81 10 GLY B O 1
ATOM 1247 N N . MET B 1 11 ? -2.031 -11.672 -8.25 1 98.44 11 MET B N 1
ATOM 1248 C CA . MET B 1 11 ? -1.993 -11.664 -9.711 1 98.44 11 MET B CA 1
ATOM 1249 C C . MET B 1 11 ? -3.16 -12.453 -10.289 1 98.44 11 MET B C 1
ATOM 1251 O O . MET B 1 11 ? -3.385 -13.602 -9.906 1 98.44 11 MET B O 1
ATOM 1255 N N . ASP B 1 12 ? -3.93 -11.797 -11.172 1 96.69 12 ASP B N 1
ATOM 1256 C CA . ASP B 1 12 ? -4.996 -12.5 -11.875 1 96.69 12 ASP B CA 1
ATOM 1257 C C . ASP B 1 12 ? -4.945 -12.219 -13.375 1 96.69 12 ASP B C 1
ATOM 1259 O O . ASP B 1 12 ? -5.922 -12.461 -14.086 1 96.69 12 ASP B O 1
ATOM 1263 N N . TYR B 1 13 ? -3.822 -11.469 -13.852 1 95.75 13 TYR B N 1
ATOM 1264 C CA . TYR B 1 13 ? -3.498 -11.18 -15.242 1 95.75 13 TYR B CA 1
ATOM 1265 C C . TYR B 1 13 ? -4.312 -10 -15.758 1 95.75 13 TYR B C 1
ATOM 1267 O O . TYR B 1 13 ? -4.176 -9.602 -16.922 1 95.75 13 TYR B O 1
ATOM 1275 N N . SER B 1 14 ? -5.215 -9.445 -14.93 1 95.62 14 SER B N 1
ATOM 1276 C CA . SER B 1 14 ? -5.883 -8.211 -15.312 1 95.62 14 SER B CA 1
ATOM 1277 C C . SER B 1 14 ? -4.883 -7.078 -15.508 1 95.62 14 SER B C 1
ATOM 1279 O O . SER B 1 14 ? -3.742 -7.164 -15.047 1 95.62 14 SER B O 1
ATOM 1281 N N . ALA B 1 15 ? -5.266 -6.074 -16.203 1 96 15 ALA B N 1
ATOM 1282 C CA . ALA B 1 15 ? -4.43 -4.895 -16.406 1 96 15 ALA B CA 1
ATOM 1283 C C . ALA B 1 15 ? -4.051 -4.266 -15.062 1 96 15 ALA B C 1
ATOM 1285 O O . ALA B 1 15 ? -2.91 -3.83 -14.875 1 96 15 ALA B O 1
ATOM 1286 N N . THR B 1 16 ? -4.934 -4.289 -14.117 1 97.12 16 THR B N 1
ATOM 1287 C CA . THR B 1 16 ? -4.676 -3.635 -12.836 1 97.12 16 THR B CA 1
ATOM 1288 C C . THR B 1 16 ? -3.711 -4.461 -11.992 1 97.12 16 THR B C 1
ATOM 1290 O O . THR B 1 16 ? -2.889 -3.904 -11.258 1 97.12 16 THR B O 1
ATOM 1293 N N . SER B 1 17 ? -3.832 -5.805 -12.078 1 98.25 17 SER B N 1
ATOM 1294 C CA . SER B 1 17 ? -2.869 -6.613 -11.328 1 98.25 17 SER B CA 1
ATOM 1295 C C . SER B 1 17 ? -1.469 -6.484 -11.922 1 98.25 17 SER B C 1
ATOM 1297 O O . SER B 1 17 ? -0.477 -6.523 -11.188 1 98.25 17 SER B O 1
ATOM 1299 N N . LYS B 1 18 ? -1.355 -6.301 -13.203 1 98 18 LYS B N 1
ATOM 1300 C CA . LYS B 1 18 ? -0.063 -6.051 -13.836 1 98 18 LYS B CA 1
ATOM 1301 C C . LYS B 1 18 ? 0.474 -4.672 -13.461 1 98 18 LYS B C 1
ATOM 1303 O O . LYS B 1 18 ? 1.673 -4.512 -13.227 1 98 18 LYS B O 1
ATOM 1308 N N . SER B 1 19 ? -0.403 -3.723 -13.391 1 98.25 19 SER B N 1
ATOM 1309 C CA . SER B 1 19 ? -0.01 -2.4 -12.914 1 98.25 19 SER B CA 1
ATOM 1310 C C . SER B 1 19 ? 0.499 -2.457 -11.477 1 98.25 19 SER B C 1
ATOM 1312 O O . SER B 1 19 ? 1.433 -1.738 -11.117 1 98.25 19 SER B O 1
ATOM 1314 N N . ALA B 1 20 ? -0.119 -3.305 -10.703 1 98.75 20 ALA B N 1
ATOM 1315 C CA . ALA B 1 20 ? 0.321 -3.486 -9.328 1 98.75 20 ALA B CA 1
ATOM 1316 C C . ALA B 1 20 ? 1.739 -4.047 -9.273 1 98.75 20 ALA B C 1
ATOM 1318 O O . ALA B 1 20 ? 2.568 -3.574 -8.492 1 98.75 20 ALA B O 1
ATOM 1319 N N . LEU B 1 21 ? 1.991 -5.02 -10.062 1 98.62 21 LEU B N 1
ATOM 1320 C CA . LEU B 1 21 ? 3.344 -5.559 -10.148 1 98.62 21 LEU B CA 1
ATOM 1321 C C . LEU B 1 21 ? 4.332 -4.488 -10.602 1 98.62 21 LEU B C 1
ATOM 1323 O O . LEU B 1 21 ? 5.395 -4.328 -10 1 98.62 21 LEU B O 1
ATOM 1327 N N . LYS B 1 22 ? 3.992 -3.791 -11.602 1 98.25 22 LYS B N 1
ATOM 1328 C CA . LYS B 1 22 ? 4.867 -2.729 -12.094 1 98.25 22 LYS B CA 1
ATOM 1329 C C . LYS B 1 22 ? 5.137 -1.695 -11 1 98.25 22 LYS B C 1
ATOM 1331 O O . LYS B 1 22 ? 6.277 -1.269 -10.812 1 98.25 22 LY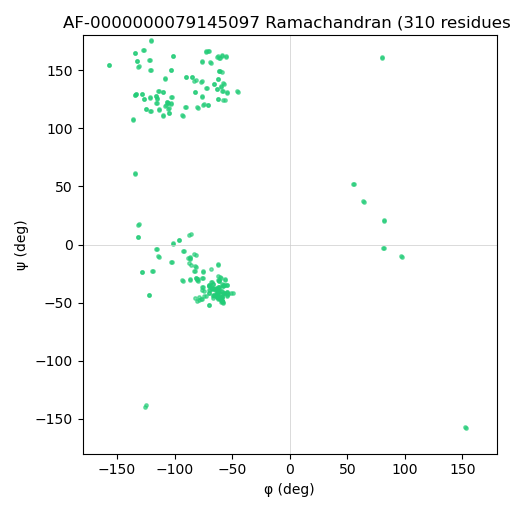S B O 1
ATOM 1336 N N . TRP B 1 23 ? 4.141 -1.322 -10.336 1 98.56 23 TRP B N 1
ATOM 1337 C CA . TRP B 1 23 ? 4.293 -0.369 -9.242 1 98.56 23 TRP B CA 1
ATOM 1338 C C . TRP B 1 23 ? 5.254 -0.903 -8.188 1 98.56 23 TRP B C 1
ATOM 1340 O O . TRP B 1 23 ? 6.109 -0.169 -7.691 1 98.56 23 TRP B O 1
ATOM 1350 N N . ALA B 1 24 ? 5.02 -2.141 -7.797 1 98.62 24 ALA B N 1
ATOM 1351 C CA . ALA B 1 24 ? 5.891 -2.746 -6.793 1 98.62 24 ALA B CA 1
ATOM 1352 C C . ALA B 1 24 ? 7.348 -2.727 -7.246 1 98.62 24 ALA B C 1
ATOM 1354 O O . ALA B 1 24 ? 8.242 -2.418 -6.457 1 98.62 24 ALA B O 1
ATOM 1355 N N . ILE B 1 25 ? 7.586 -3.027 -8.5 1 97.75 25 ILE B N 1
ATOM 1356 C CA . ILE B 1 25 ? 8.922 -3.039 -9.07 1 97.75 25 ILE B CA 1
ATOM 1357 C C . ILE B 1 25 ? 9.539 -1.644 -8.984 1 97.75 25 ILE B C 1
ATOM 1359 O O . ILE B 1 25 ? 10.695 -1.491 -8.57 1 97.75 25 ILE B O 1
ATOM 1363 N N . ASP B 1 26 ? 8.758 -0.697 -9.242 1 96.69 26 ASP B N 1
ATOM 1364 C CA . ASP B 1 26 ? 9.266 0.667 -9.375 1 96.69 26 ASP B CA 1
ATOM 1365 C C . ASP B 1 26 ? 9.406 1.332 -8.008 1 96.69 26 ASP B C 1
ATOM 1367 O O . ASP B 1 26 ? 10.195 2.264 -7.844 1 96.69 26 ASP B O 1
ATOM 1371 N N . ASN B 1 27 ? 8.664 0.824 -7.039 1 97.5 27 ASN B N 1
ATOM 1372 C CA . ASN B 1 27 ? 8.539 1.663 -5.852 1 97.5 27 ASN B CA 1
ATOM 1373 C C . ASN B 1 27 ? 8.891 0.895 -4.582 1 97.5 27 ASN B C 1
ATOM 1375 O O . ASN B 1 27 ? 9.281 1.493 -3.578 1 97.5 27 ASN B O 1
ATOM 1379 N N . LEU B 1 28 ? 8.781 -0.405 -4.594 1 98.06 28 LEU B N 1
ATOM 1380 C CA . LEU B 1 28 ? 8.758 -1.104 -3.312 1 98.06 28 LEU B CA 1
ATOM 1381 C C . LEU B 1 28 ? 9.883 -2.123 -3.229 1 98.06 28 LEU B C 1
ATOM 1383 O O . LEU B 1 28 ? 10.57 -2.211 -2.207 1 98.06 28 LEU B O 1
ATOM 1387 N N . ILE B 1 29 ? 10.078 -2.84 -4.277 1 97.69 29 ILE B N 1
ATOM 1388 C CA . ILE B 1 29 ? 10.984 -3.984 -4.289 1 97.69 29 ILE B CA 1
ATOM 1389 C C . ILE B 1 29 ? 12.43 -3.5 -4.238 1 97.69 29 ILE B C 1
ATOM 1391 O O . ILE B 1 29 ? 12.812 -2.578 -4.965 1 97.69 29 ILE B O 1
ATOM 1395 N N . GLU B 1 30 ? 13.188 -4.16 -3.385 1 95.88 30 GLU B N 1
ATOM 1396 C CA . GLU B 1 30 ? 14.617 -3.9 -3.244 1 95.88 30 GLU B CA 1
ATOM 1397 C C . GLU B 1 30 ? 15.43 -5.188 -3.375 1 95.88 30 GLU B C 1
ATOM 1399 O O . GLU B 1 30 ? 14.867 -6.285 -3.334 1 95.88 30 GLU B O 1
ATOM 1404 N N . ALA B 1 31 ? 16.734 -4.973 -3.514 1 96.06 31 ALA B N 1
ATOM 1405 C CA . ALA B 1 31 ? 17.625 -6.117 -3.592 1 96.06 31 ALA B CA 1
ATOM 1406 C C . ALA B 1 31 ? 17.516 -6.996 -2.35 1 96.06 31 ALA B C 1
ATOM 1408 O O . ALA B 1 31 ? 17.453 -6.488 -1.227 1 96.06 31 ALA B O 1
ATOM 1409 N N . GLY B 1 32 ? 17.391 -8.273 -2.58 1 96.56 32 GLY B N 1
ATOM 1410 C CA . GLY B 1 32 ? 17.359 -9.227 -1.482 1 96.56 32 GLY B CA 1
ATOM 1411 C C . GLY B 1 32 ? 15.953 -9.625 -1.082 1 96.56 32 GLY B C 1
ATOM 1412 O O . GLY B 1 32 ? 15.766 -10.594 -0.343 1 96.56 32 GLY B O 1
ATOM 1413 N N . ASP B 1 33 ? 14.977 -8.945 -1.578 1 98 33 ASP B N 1
ATOM 1414 C CA . ASP B 1 33 ? 13.586 -9.273 -1.278 1 98 33 ASP B CA 1
ATOM 1415 C C . ASP B 1 33 ? 13.195 -10.609 -1.91 1 98 33 ASP B C 1
ATOM 1417 O O . ASP B 1 33 ? 13.836 -11.062 -2.859 1 98 33 ASP B O 1
ATOM 1421 N N . ILE B 1 34 ? 12.203 -11.195 -1.335 1 98.5 34 ILE B N 1
ATOM 1422 C CA . ILE B 1 34 ? 11.508 -12.328 -1.932 1 98.5 34 ILE B CA 1
ATOM 1423 C C . ILE B 1 34 ? 10.133 -11.891 -2.418 1 98.5 34 ILE B C 1
ATOM 1425 O O . ILE B 1 34 ? 9.305 -11.422 -1.629 1 98.5 34 ILE B O 1
ATOM 1429 N N . ILE B 1 35 ? 9.953 -12.047 -3.689 1 98.62 35 ILE B N 1
ATOM 1430 C CA . ILE B 1 35 ? 8.688 -11.664 -4.305 1 98.62 35 ILE B CA 1
ATOM 1431 C C . ILE B 1 35 ? 7.852 -12.906 -4.598 1 98.62 35 ILE B C 1
ATOM 1433 O O . ILE B 1 35 ? 8.305 -13.805 -5.312 1 98.62 35 ILE B O 1
ATOM 1437 N N . VAL B 1 36 ? 6.711 -12.953 -4.055 1 98.81 36 VAL B N 1
ATOM 1438 C CA . VAL B 1 36 ? 5.816 -14.078 -4.277 1 98.81 36 VAL B CA 1
ATOM 1439 C C . VAL B 1 36 ? 4.629 -13.641 -5.129 1 98.81 36 VAL B C 1
ATOM 1441 O O . VAL B 1 36 ? 3.773 -12.883 -4.664 1 98.81 36 VAL B O 1
ATOM 1444 N N . VAL B 1 37 ? 4.598 -14.125 -6.309 1 98.62 37 VAL B N 1
ATOM 1445 C CA . VAL B 1 37 ? 3.408 -13.938 -7.133 1 98.62 37 VAL B CA 1
ATOM 1446 C C . VAL B 1 37 ? 2.33 -14.938 -6.727 1 98.62 37 VAL B C 1
ATOM 1448 O O . VAL B 1 37 ? 2.521 -16.156 -6.852 1 98.62 37 VAL B O 1
ATOM 1451 N N . ILE B 1 38 ? 1.261 -14.461 -6.285 1 98.75 38 ILE B N 1
ATOM 1452 C CA . ILE B 1 38 ? 0.207 -15.328 -5.766 1 98.75 38 ILE B CA 1
ATOM 1453 C C . ILE B 1 38 ? -0.942 -15.406 -6.77 1 98.75 38 ILE B C 1
ATOM 1455 O O . ILE B 1 38 ? -1.536 -14.383 -7.121 1 98.75 38 ILE B O 1
ATOM 1459 N N . LEU B 1 39 ? -1.22 -16.594 -7.18 1 97.88 39 LEU B N 1
ATOM 1460 C CA . LEU B 1 39 ? -2.301 -16.859 -8.117 1 97.88 39 LEU B CA 1
ATOM 1461 C C . LEU B 1 39 ? -3.391 -17.703 -7.469 1 97.88 39 LEU B C 1
ATOM 1463 O O . LEU B 1 39 ? -3.104 -18.766 -6.895 1 97.88 39 LEU B O 1
ATOM 1467 N N . VAL B 1 40 ? -4.562 -17.219 -7.535 1 97.38 40 VAL B N 1
ATOM 1468 C CA . VAL B 1 40 ? -5.699 -17.969 -7.023 1 97.38 40 VAL B CA 1
ATOM 1469 C C . VAL B 1 40 ? -6.617 -18.375 -8.18 1 97.38 40 VAL B C 1
ATOM 1471 O O . VAL B 1 40 ? -7.188 -17.516 -8.852 1 97.38 40 VAL B O 1
ATOM 1474 N N . LEU B 1 41 ? -6.727 -19.625 -8.375 1 95.69 41 LEU B N 1
ATOM 1475 C CA . LEU B 1 41 ? -7.512 -20.156 -9.484 1 95.69 41 LEU B CA 1
ATOM 1476 C C . LEU B 1 41 ? -8.867 -20.641 -9 1 95.69 41 LEU B C 1
ATOM 1478 O O . LEU B 1 41 ? -9.07 -20.859 -7.801 1 95.69 41 LEU B O 1
ATOM 1482 N N . SER B 1 42 ? -9.758 -20.781 -10 1 92.94 42 SER B N 1
ATOM 1483 C CA . SER B 1 42 ? -11.102 -21.266 -9.695 1 92.94 42 SER B CA 1
ATOM 1484 C C . SER B 1 42 ? -11.055 -22.641 -9.023 1 92.94 42 SER B C 1
ATOM 1486 O O . SER B 1 42 ? -10.266 -23.5 -9.422 1 92.94 42 SER B O 1
ATOM 1488 N N . PRO B 1 43 ? -11.914 -22.75 -8.039 1 89.62 43 PRO B N 1
ATOM 1489 C CA . PRO B 1 43 ? -11.977 -24.094 -7.438 1 89.62 43 PRO B CA 1
ATOM 1490 C C . PRO B 1 43 ? -12.43 -25.156 -8.43 1 89.62 43 PRO B C 1
ATOM 1492 O O . PRO B 1 43 ? -12.203 -26.359 -8.203 1 89.62 43 PRO B O 1
ATOM 1495 N N . LYS B 1 44 ? -13 -24.734 -9.492 1 89.81 44 LYS B N 1
ATOM 1496 C CA . LYS B 1 44 ? -13.5 -25.688 -10.477 1 89.81 44 LYS B CA 1
ATOM 1497 C C . LYS B 1 44 ? -12.383 -26.172 -11.391 1 89.81 44 LYS B C 1
ATOM 1499 O O . LYS B 1 44 ? -12.531 -27.188 -12.086 1 89.81 44 LYS B O 1
ATOM 1504 N N . SER B 1 45 ? -11.297 -25.359 -11.367 1 86.12 45 SER B N 1
ATOM 1505 C CA . SER B 1 45 ? -10.141 -25.828 -12.125 1 86.12 45 SER B CA 1
ATOM 1506 C C . SER B 1 45 ? -9.609 -27.141 -11.57 1 86.12 45 SER B C 1
ATOM 1508 O O . SER B 1 45 ? -9.664 -27.375 -10.367 1 86.12 45 SER B O 1
ATOM 1510 N N . ASP B 1 46 ? -9.18 -27.984 -12.555 1 84.31 46 ASP B N 1
ATOM 1511 C CA . ASP B 1 46 ? -8.781 -29.297 -12.086 1 84.31 46 ASP B CA 1
ATOM 1512 C C . ASP B 1 46 ? -7.457 -29.734 -12.719 1 84.31 46 ASP B C 1
ATOM 1514 O O . ASP B 1 46 ? -7.402 -30.734 -13.43 1 84.31 46 ASP B O 1
ATOM 1518 N N . PRO B 1 47 ? -6.48 -28.906 -12.406 1 85.75 47 PRO B N 1
ATOM 1519 C CA . PRO B 1 47 ? -5.172 -29.359 -12.875 1 85.75 47 PRO B CA 1
ATOM 1520 C C . PRO B 1 47 ? -4.66 -30.578 -12.109 1 85.75 47 PRO B C 1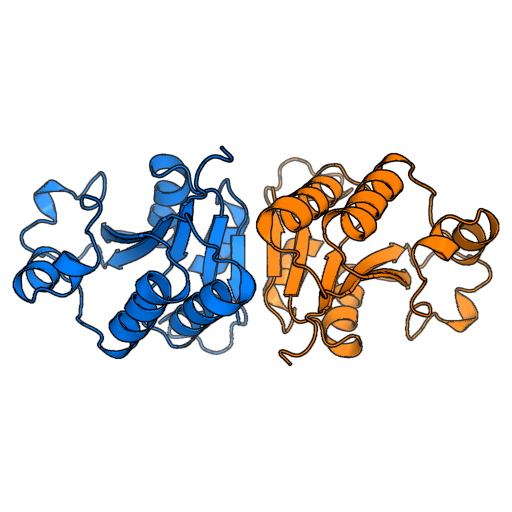
ATOM 1522 O O . PRO B 1 47 ? -5.199 -30.922 -11.055 1 85.75 47 PRO B O 1
ATOM 1525 N N . ALA B 1 48 ? -3.66 -31.219 -12.609 1 81.88 48 ALA B N 1
ATOM 1526 C CA . ALA B 1 48 ? -3.164 -32.5 -12.117 1 81.88 48 ALA B CA 1
ATOM 1527 C C . ALA B 1 48 ? -2.76 -32.406 -10.648 1 81.88 48 ALA B C 1
ATOM 1529 O O . ALA B 1 48 ? -3.021 -33.312 -9.859 1 81.88 48 ALA B O 1
ATOM 1530 N N . ASN B 1 49 ? -2.232 -31.281 -10.195 1 82.75 49 ASN B N 1
ATOM 1531 C CA . ASN B 1 49 ? -1.628 -31.203 -8.867 1 82.75 49 ASN B CA 1
ATOM 1532 C C . ASN B 1 49 ? -2.572 -30.547 -7.859 1 82.75 49 ASN B C 1
ATOM 1534 O O . ASN B 1 49 ? -2.232 -30.422 -6.684 1 82.75 49 ASN B O 1
ATOM 1538 N N . LYS B 1 50 ? -3.686 -30.219 -8.336 1 83.19 50 LYS B N 1
ATOM 1539 C CA . LYS B 1 50 ? -4.602 -29.562 -7.402 1 83.19 50 LYS B CA 1
ATOM 1540 C C . LYS B 1 50 ? -4.898 -30.469 -6.211 1 83.19 50 LYS B C 1
ATOM 1542 O O . LYS B 1 50 ? -4.879 -30.031 -5.062 1 83.19 50 LYS B O 1
ATOM 1547 N N . LYS B 1 51 ? -5.246 -31.688 -6.43 1 84.69 51 LYS B N 1
ATOM 1548 C CA . LYS B 1 51 ? -5.637 -32.625 -5.371 1 84.69 51 LYS B CA 1
ATOM 1549 C C . LYS B 1 51 ? -4.551 -32.719 -4.305 1 84.69 51 LYS B C 1
ATOM 1551 O O . LYS B 1 51 ? -4.852 -32.812 -3.111 1 84.69 51 LYS B O 1
ATOM 1556 N N . LEU B 1 52 ? -3.32 -32.625 -4.715 1 85 52 LEU B N 1
ATOM 1557 C CA . LEU B 1 52 ? -2.193 -32.781 -3.803 1 85 52 LEU B CA 1
ATOM 1558 C C . LEU B 1 52 ? -2.016 -31.531 -2.943 1 85 52 LEU B C 1
ATOM 1560 O O . LEU B 1 52 ? -1.555 -31.625 -1.804 1 85 52 LEU B O 1
ATOM 1564 N N . PHE B 1 53 ? -2.516 -30.375 -3.418 1 87.19 53 PHE B N 1
ATOM 1565 C CA . PHE B 1 53 ? -2.139 -29.125 -2.775 1 87.19 53 PHE B CA 1
ATOM 1566 C C . PHE B 1 53 ? -3.371 -28.281 -2.482 1 87.19 53 PHE B C 1
ATOM 1568 O O . PHE B 1 53 ? -3.258 -27.078 -2.232 1 87.19 53 PHE B O 1
ATOM 1575 N N . ALA B 1 54 ? -4.469 -28.844 -2.498 1 84.69 54 ALA B N 1
ATOM 1576 C CA . ALA B 1 54 ? -5.73 -28.109 -2.396 1 84.69 54 ALA B CA 1
ATOM 1577 C C . ALA B 1 54 ? -5.816 -27.344 -1.084 1 84.69 54 ALA B C 1
ATOM 1579 O O . ALA B 1 54 ? -6.344 -26.219 -1.045 1 84.69 54 ALA B O 1
ATOM 1580 N N . ASP B 1 55 ? -5.16 -27.828 -0.053 1 85.69 55 ASP B N 1
ATOM 1581 C CA . ASP B 1 55 ? -5.328 -27.234 1.268 1 85.69 55 ASP B CA 1
ATOM 1582 C C . ASP B 1 55 ? -4.266 -26.172 1.528 1 85.69 55 ASP B C 1
ATOM 1584 O O . ASP B 1 55 ? -4.539 -25.156 2.18 1 85.69 55 ASP B O 1
ATOM 1588 N N . THR B 1 56 ? -3.133 -26.344 0.965 1 90.56 56 THR B N 1
ATOM 1589 C CA . THR B 1 56 ? -2.014 -25.484 1.365 1 90.56 56 THR B CA 1
ATOM 1590 C C . THR B 1 56 ? -1.575 -24.594 0.211 1 90.56 56 THR B C 1
ATOM 1592 O O . THR B 1 56 ? -0.824 -23.641 0.413 1 90.56 56 THR B O 1
ATOM 1595 N N . GLY B 1 57 ? -2.113 -24.875 -0.985 1 95 57 GLY B N 1
ATOM 1596 C CA . GLY B 1 57 ? -1.528 -24.25 -2.158 1 95 57 GLY B CA 1
ATOM 1597 C C . GLY B 1 57 ? -0.267 -24.938 -2.643 1 95 57 GLY B C 1
ATOM 1598 O O . GLY B 1 57 ? 0.295 -25.781 -1.938 1 95 57 GLY B O 1
ATOM 1599 N N . SER B 1 58 ? 0.116 -24.719 -3.824 1 96.38 58 SER B N 1
ATOM 1600 C CA . SER B 1 58 ? 1.299 -25.328 -4.422 1 96.38 58 SER B CA 1
ATOM 1601 C C . SER B 1 58 ? 2.543 -25.062 -3.584 1 96.38 58 SER B C 1
ATOM 1603 O O . SER B 1 58 ? 2.543 -24.172 -2.732 1 96.38 58 SER B O 1
ATOM 1605 N N . PRO B 1 59 ? 3.59 -25.859 -3.785 1 95.62 59 PRO B N 1
ATOM 1606 C CA . PRO B 1 59 ? 4.883 -25.359 -3.307 1 95.62 59 PRO B CA 1
ATOM 1607 C C . PRO B 1 59 ? 5.277 -24.031 -3.936 1 95.62 59 PRO B C 1
ATOM 1609 O O . PRO B 1 59 ? 4.652 -23.594 -4.902 1 95.62 59 PRO B O 1
ATOM 1612 N N . LEU B 1 60 ? 6.238 -23.375 -3.291 1 97.56 60 LEU B N 1
ATOM 1613 C CA . LEU B 1 60 ? 6.82 -22.219 -3.969 1 97.56 60 LEU B CA 1
ATOM 1614 C C . LEU B 1 60 ? 7.512 -22.625 -5.262 1 97.56 60 LEU B C 1
ATOM 1616 O O . LEU B 1 60 ? 8.352 -23.531 -5.258 1 97.56 60 LEU B O 1
ATOM 1620 N N . ILE B 1 61 ? 7.113 -22 -6.336 1 97.19 61 ILE B N 1
ATOM 1621 C CA . ILE B 1 61 ? 7.629 -22.344 -7.652 1 97.19 61 ILE B CA 1
ATOM 1622 C C . ILE B 1 61 ? 8.617 -21.281 -8.117 1 97.19 61 ILE B C 1
ATOM 1624 O O . ILE B 1 61 ? 8.234 -20.156 -8.422 1 97.19 61 ILE B O 1
ATOM 1628 N N . PRO B 1 62 ? 9.852 -21.625 -8.234 1 97.12 62 PRO B N 1
ATOM 1629 C CA . PRO B 1 62 ? 10.82 -20.641 -8.742 1 97.12 62 PRO B CA 1
ATOM 1630 C C . PRO B 1 62 ? 10.477 -20.156 -10.148 1 97.12 62 PRO B C 1
ATOM 1632 O O . PRO B 1 62 ? 9.961 -20.922 -10.969 1 97.12 62 PRO B O 1
ATOM 1635 N N . LEU B 1 63 ? 10.836 -18.938 -10.398 1 95.38 63 LEU B N 1
ATOM 1636 C CA . LEU B 1 63 ? 10.516 -18.297 -11.672 1 95.38 63 LEU B CA 1
ATOM 1637 C C . LEU B 1 63 ? 11.016 -19.156 -12.836 1 95.38 63 LEU B C 1
ATOM 1639 O O . LEU B 1 63 ? 10.305 -19.328 -13.828 1 95.38 63 LEU B O 1
ATOM 1643 N N . ILE B 1 64 ? 12.18 -19.688 -12.734 1 93.62 64 ILE B N 1
ATOM 1644 C CA . ILE B 1 64 ? 12.773 -20.484 -13.805 1 93.62 64 ILE B CA 1
ATOM 1645 C C . ILE B 1 64 ? 11.898 -21.703 -14.086 1 93.62 64 ILE B C 1
ATOM 1647 O O . ILE B 1 64 ? 11.742 -22.109 -15.242 1 93.62 64 ILE B O 1
ATOM 1651 N N . GLU B 1 65 ? 11.359 -22.266 -13.094 1 95.12 65 GLU B N 1
ATOM 1652 C CA . GLU B 1 65 ? 10.477 -23.422 -13.242 1 95.12 65 GLU B CA 1
ATOM 1653 C C . GLU B 1 65 ? 9.109 -23.016 -13.781 1 95.12 65 GLU B C 1
ATOM 1655 O O . GLU B 1 65 ? 8.523 -23.719 -14.602 1 95.12 65 GLU B O 1
ATOM 1660 N N . LEU B 1 66 ? 8.656 -21.891 -13.281 1 93.12 66 LEU B N 1
ATOM 1661 C CA . LEU B 1 66 ? 7.34 -21.391 -13.664 1 93.12 66 LEU B CA 1
ATOM 1662 C C . LEU B 1 66 ? 7.242 -21.234 -15.172 1 93.12 66 LEU B C 1
ATOM 1664 O O . LEU B 1 66 ? 6.172 -21.438 -15.758 1 93.12 66 LEU B O 1
ATOM 1668 N N . LYS B 1 67 ? 8.289 -20.969 -15.789 1 91.25 67 LYS B N 1
ATOM 1669 C CA . LYS B 1 67 ? 8.32 -20.672 -17.219 1 91.25 67 LYS B CA 1
ATOM 1670 C C . LYS B 1 67 ? 8.336 -21.953 -18.047 1 91.25 67 LYS B C 1
ATOM 1672 O O . LYS B 1 67 ? 8.164 -21.922 -19.266 1 91.25 67 LYS B O 1
ATOM 1677 N N . GLU B 1 68 ? 8.484 -23.031 -17.375 1 90.75 68 GLU B N 1
ATOM 1678 C CA . GLU B 1 68 ? 8.5 -24.312 -18.078 1 90.75 68 GLU B CA 1
ATOM 1679 C C . GLU B 1 68 ? 7.094 -24.734 -18.484 1 90.75 68 GLU B C 1
ATOM 1681 O O . GLU B 1 68 ? 6.172 -24.703 -17.672 1 90.75 68 GLU B O 1
ATOM 1686 N N . PRO B 1 69 ? 6.848 -25.062 -19.719 1 81.94 69 PRO B N 1
ATOM 1687 C CA . PRO B 1 69 ? 5.52 -25.438 -20.203 1 81.94 69 PRO B CA 1
ATOM 1688 C C . PRO B 1 69 ? 4.848 -26.484 -19.328 1 81.94 69 PRO B C 1
ATOM 1690 O O . PRO B 1 69 ? 3.654 -26.375 -19.016 1 81.94 69 PRO B O 1
ATOM 1693 N N . GLY B 1 70 ? 5.516 -27.422 -18.891 1 88.81 70 GLY B N 1
ATOM 1694 C CA . GLY B 1 70 ? 4.922 -28.484 -18.109 1 88.81 70 GLY B CA 1
ATOM 1695 C C . GLY B 1 70 ? 4.445 -28.031 -16.734 1 88.81 70 GLY B C 1
ATOM 1696 O O . GLY B 1 70 ? 3.506 -28.594 -16.188 1 88.81 70 GLY B O 1
ATOM 1697 N N . VAL B 1 71 ? 4.969 -26.984 -16.312 1 89.81 71 VAL B N 1
ATOM 1698 C CA . VAL B 1 71 ? 4.648 -26.516 -14.961 1 89.81 71 VAL B CA 1
ATOM 1699 C C . VAL B 1 71 ? 3.332 -25.75 -14.984 1 89.81 71 VAL B C 1
ATOM 1701 O O . VAL B 1 71 ? 2.488 -25.922 -14.102 1 89.81 71 VAL B O 1
ATOM 1704 N N . CYS B 1 72 ? 3.139 -24.875 -15.914 1 87.56 72 CYS B N 1
ATOM 1705 C CA . CYS B 1 72 ? 1.885 -24.141 -16.047 1 87.56 72 CYS B CA 1
ATOM 1706 C C . CYS B 1 72 ? 0.701 -25.094 -16.141 1 87.56 72 CYS B C 1
ATOM 1708 O O . CYS B 1 72 ? -0.319 -24.891 -15.477 1 87.56 72 CYS B O 1
ATOM 1710 N N . LYS B 1 73 ? 0.91 -26.156 -16.891 1 87 73 LYS B N 1
ATOM 1711 C CA . LYS B 1 73 ? -0.139 -27.156 -17.047 1 87 73 LYS B CA 1
ATOM 1712 C C . LYS B 1 73 ? -0.385 -27.891 -15.734 1 87 73 LYS B C 1
ATOM 1714 O O . LYS B 1 73 ? -1.531 -28.172 -15.375 1 87 73 LYS B O 1
ATOM 1719 N N . LYS B 1 74 ? 0.672 -28.125 -15.047 1 91.88 74 LYS B N 1
ATOM 1720 C CA . LYS B 1 74 ? 0.614 -28.891 -13.797 1 91.88 74 LYS B CA 1
ATOM 1721 C C . LYS B 1 74 ? -0.241 -28.172 -12.758 1 91.88 74 LYS B C 1
ATOM 1723 O O . LYS B 1 74 ? -0.95 -28.812 -11.977 1 91.88 74 LYS B O 1
ATOM 1728 N N . TYR B 1 75 ? -0.242 -26.875 -12.828 1 92.81 75 TYR B N 1
ATOM 1729 C CA . TYR B 1 75 ? -0.932 -26.109 -11.797 1 92.81 75 TYR B CA 1
ATOM 1730 C C . TYR B 1 75 ? -2.113 -25.344 -12.375 1 92.81 75 TYR B C 1
ATOM 1732 O O . TYR B 1 75 ? -2.83 -24.656 -11.648 1 92.81 75 TYR B O 1
ATOM 1740 N N . GLY B 1 76 ? -2.275 -25.422 -13.672 1 89.44 76 GLY B N 1
ATOM 1741 C CA . GLY B 1 76 ? -3.406 -24.781 -14.32 1 89.44 76 GLY B CA 1
ATOM 1742 C C . GLY B 1 76 ? -3.191 -23.297 -14.57 1 89.44 76 GLY B C 1
ATOM 1743 O O . GLY B 1 76 ? -4.152 -22.531 -14.68 1 89.44 76 GLY B O 1
ATOM 1744 N N . ILE B 1 77 ? -1.958 -22.906 -14.562 1 91 77 ILE B N 1
ATOM 1745 C CA . ILE B 1 77 ? -1.622 -21.5 -14.773 1 91 77 ILE B CA 1
ATOM 1746 C C . ILE B 1 77 ? -1.541 -21.203 -16.266 1 91 77 ILE B C 1
ATOM 1748 O O . ILE B 1 77 ? -1.136 -22.062 -17.062 1 91 77 ILE B O 1
ATOM 1752 N N . THR B 1 78 ? -1.958 -20.031 -16.625 1 88.06 78 THR B N 1
ATOM 1753 C CA . THR B 1 78 ? -1.85 -19.562 -18.016 1 88.06 78 THR B CA 1
ATOM 1754 C C . THR B 1 78 ? -0.526 -18.844 -18.234 1 88.06 78 THR B C 1
ATOM 1756 O O . THR B 1 78 ? -0.246 -17.828 -17.578 1 88.06 78 THR B O 1
ATOM 1759 N N . PRO B 1 79 ? 0.231 -19.422 -19.125 1 90.56 79 PRO B N 1
ATOM 1760 C CA . PRO B 1 79 ? 1.453 -18.672 -19.422 1 90.56 79 PRO B CA 1
ATOM 1761 C C . PRO B 1 79 ? 1.169 -17.266 -19.953 1 90.56 79 PRO B C 1
ATOM 1763 O O . PRO B 1 79 ? 0.224 -17.078 -20.719 1 90.56 79 PRO B O 1
ATOM 1766 N N . ASP B 1 80 ? 1.878 -16.312 -19.469 1 94.12 80 ASP B N 1
ATOM 1767 C CA . ASP B 1 80 ? 1.748 -14.914 -19.859 1 94.12 80 ASP B CA 1
ATOM 1768 C C . ASP B 1 80 ? 3.117 -14.273 -20.062 1 94.12 80 ASP B C 1
ATOM 1770 O O . ASP B 1 80 ? 3.809 -13.945 -19.094 1 94.12 80 ASP B O 1
ATOM 1774 N N . SER B 1 81 ? 3.465 -14.031 -21.312 1 94.12 81 SER B N 1
ATOM 1775 C CA . SER B 1 81 ? 4.805 -13.562 -21.656 1 94.12 81 SER B CA 1
ATOM 1776 C C . SER B 1 81 ? 5.086 -12.195 -21.047 1 94.12 81 SER B C 1
ATOM 1778 O O . SER B 1 81 ? 6.211 -11.922 -20.625 1 94.12 81 SER B O 1
ATOM 1780 N N . GLU B 1 82 ? 4.094 -11.406 -21.047 1 95.81 82 GLU B N 1
ATOM 1781 C CA . GLU B 1 82 ? 4.273 -10.086 -20.453 1 95.81 82 GLU B CA 1
ATOM 1782 C C . GLU B 1 82 ? 4.605 -10.188 -18.969 1 95.81 82 GLU B C 1
ATOM 1784 O O . GLU B 1 82 ? 5.516 -9.516 -18.484 1 95.81 82 GLU B O 1
ATOM 1789 N N . LEU B 1 83 ? 3.896 -10.969 -18.297 1 95.94 83 LEU B N 1
ATOM 1790 C CA . LEU B 1 83 ? 4.148 -11.195 -16.875 1 95.94 83 LEU B CA 1
ATOM 1791 C C . LEU B 1 83 ? 5.559 -11.734 -16.656 1 95.94 83 LEU B C 1
ATOM 1793 O O . LEU B 1 83 ? 6.293 -11.234 -15.797 1 95.94 83 LEU B O 1
ATOM 1797 N N . PHE B 1 84 ? 5.926 -12.68 -17.453 1 95.5 84 PHE B N 1
ATOM 1798 C CA . PHE B 1 84 ? 7.234 -13.305 -17.297 1 95.5 84 PHE B CA 1
ATOM 1799 C C . PHE B 1 84 ? 8.352 -12.297 -17.531 1 95.5 84 PHE B C 1
ATOM 1801 O O . PHE B 1 84 ? 9.359 -12.297 -16.828 1 95.5 84 PHE B O 1
ATOM 1808 N N . ASP B 1 85 ? 8.125 -11.469 -18.469 1 96.12 85 ASP B N 1
ATOM 1809 C CA . ASP B 1 85 ? 9.117 -10.43 -18.75 1 96.12 85 ASP B CA 1
ATOM 1810 C C . ASP B 1 85 ? 9.281 -9.492 -17.562 1 96.12 85 ASP B C 1
ATOM 1812 O O . ASP B 1 85 ? 10.406 -9.133 -17.203 1 96.12 85 ASP B O 1
ATOM 1816 N N . MET B 1 86 ? 8.242 -9.133 -17.016 1 96.88 86 MET B N 1
ATOM 1817 C CA . MET B 1 86 ? 8.297 -8.258 -15.844 1 96.88 86 MET B CA 1
ATOM 1818 C C . MET B 1 86 ? 9.016 -8.953 -14.688 1 96.88 86 MET B C 1
ATOM 1820 O O . MET B 1 86 ? 9.883 -8.352 -14.039 1 96.88 86 MET B O 1
ATOM 1824 N N . LEU B 1 87 ? 8.688 -10.164 -14.484 1 96.88 87 LEU B N 1
ATOM 1825 C CA . LEU B 1 87 ? 9.281 -10.906 -13.375 1 96.88 87 LEU B CA 1
ATOM 1826 C C . LEU B 1 87 ? 10.773 -11.133 -13.602 1 96.88 87 LEU B C 1
ATOM 1828 O O . LEU B 1 87 ? 11.555 -11.125 -12.648 1 96.88 87 LEU B O 1
ATOM 1832 N N . ASP B 1 88 ? 11.109 -11.297 -14.781 1 95.38 88 ASP B N 1
ATOM 1833 C CA . ASP B 1 88 ? 12.523 -11.414 -15.117 1 95.38 88 ASP B CA 1
ATOM 1834 C C . ASP B 1 88 ? 13.273 -10.125 -14.781 1 95.38 88 ASP B C 1
ATOM 1836 O O . ASP B 1 88 ? 14.406 -10.172 -14.289 1 95.38 88 ASP B O 1
ATOM 1840 N N . SER B 1 89 ? 12.625 -9.094 -15.086 1 92 89 SER B N 1
ATOM 1841 C CA . SER B 1 89 ? 13.234 -7.812 -14.773 1 92 89 SER B CA 1
ATOM 1842 C C . SER B 1 89 ? 13.438 -7.648 -13.266 1 92 89 SER B C 1
ATOM 1844 O O . SER B 1 89 ? 14.445 -7.094 -12.828 1 92 89 SER B O 1
ATOM 1846 N N . VAL B 1 90 ? 12.523 -8.07 -12.508 1 92.94 90 VAL B N 1
ATOM 1847 C CA . VAL B 1 90 ? 12.625 -8.016 -11.047 1 92.94 90 VAL B CA 1
ATOM 1848 C C . VAL B 1 90 ? 13.844 -8.805 -10.586 1 92.94 90 VAL B C 1
ATOM 1850 O O . VAL B 1 90 ? 14.641 -8.312 -9.781 1 92.94 90 VAL B O 1
ATOM 1853 N N . SER B 1 91 ? 13.977 -9.992 -11.094 1 91.12 91 SER B N 1
ATOM 1854 C CA . SER B 1 91 ? 15.07 -10.875 -10.703 1 91.12 91 SER B CA 1
ATOM 1855 C C . SER B 1 91 ? 16.422 -10.328 -11.156 1 91.12 91 SER B C 1
ATOM 1857 O O . SER B 1 91 ? 17.359 -10.266 -10.367 1 91.12 91 SER B O 1
ATOM 1859 N N . ARG B 1 92 ? 16.484 -9.891 -12.305 1 90.25 92 ARG B N 1
ATOM 1860 C CA . ARG B 1 92 ? 17.75 -9.477 -12.906 1 90.25 92 ARG B CA 1
ATOM 1861 C C 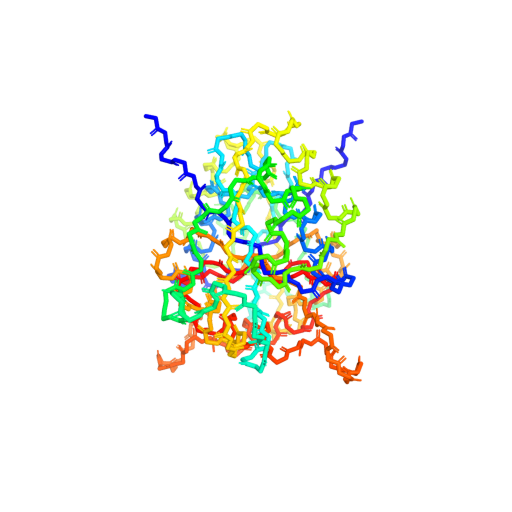. ARG B 1 92 ? 18.141 -8.078 -12.453 1 90.25 92 ARG B C 1
ATOM 1863 O O . ARG B 1 92 ? 19.266 -7.852 -12 1 90.25 92 ARG B O 1
ATOM 1870 N N . ASP B 1 93 ? 17.219 -7.16 -12.523 1 90 93 ASP B N 1
ATOM 1871 C CA . ASP B 1 93 ? 17.531 -5.75 -12.32 1 90 93 ASP B CA 1
ATOM 1872 C C . ASP B 1 93 ? 17.469 -5.383 -10.844 1 90 93 ASP B C 1
ATOM 1874 O O . ASP B 1 93 ? 18.234 -4.535 -10.383 1 90 93 ASP B O 1
ATOM 1878 N N . LYS B 1 94 ? 16.656 -6.035 -10.109 1 90.19 94 LYS B N 1
ATOM 1879 C CA . LYS B 1 94 ? 16.484 -5.652 -8.719 1 90.19 94 LYS B CA 1
ATOM 1880 C C . LYS B 1 94 ? 17.219 -6.609 -7.785 1 90.19 94 LYS B C 1
ATOM 1882 O O . LYS B 1 94 ? 17.297 -6.363 -6.578 1 90.19 94 LYS B O 1
ATOM 1887 N N . MET B 1 95 ? 17.594 -7.723 -8.344 1 94.69 95 MET B N 1
ATOM 1888 C CA . MET B 1 95 ? 18.312 -8.734 -7.578 1 94.69 95 MET B CA 1
ATOM 1889 C C . MET B 1 95 ? 17.453 -9.297 -6.461 1 94.69 95 MET B C 1
ATOM 1891 O O . MET B 1 95 ? 17.906 -9.484 -5.336 1 94.69 95 MET B O 1
ATOM 1895 N N . ALA B 1 96 ? 16.156 -9.445 -6.754 1 96.44 96 ALA B N 1
ATOM 1896 C CA . ALA B 1 96 ? 15.203 -10.062 -5.84 1 96.44 96 ALA B CA 1
ATOM 1897 C C . ALA B 1 96 ? 14.867 -11.484 -6.27 1 96.44 96 ALA B C 1
ATOM 1899 O O . ALA B 1 96 ? 14.969 -11.82 -7.453 1 96.44 96 ALA B O 1
ATOM 1900 N N . LYS B 1 97 ? 14.555 -12.312 -5.375 1 97.5 97 LYS B N 1
ATOM 1901 C CA . LYS B 1 97 ? 14.102 -13.672 -5.68 1 97.5 97 LYS B CA 1
ATOM 1902 C C . LYS B 1 97 ? 12.617 -13.695 -6.016 1 97.5 97 LYS B C 1
ATOM 1904 O O . LYS B 1 97 ? 11.797 -13.133 -5.285 1 97.5 97 LYS B O 1
ATOM 1909 N N . VAL B 1 98 ? 12.305 -14.344 -7.09 1 98.25 98 VAL B N 1
ATOM 1910 C CA . VAL B 1 98 ? 10.914 -14.398 -7.523 1 98.25 98 VAL B CA 1
ATOM 1911 C C . VAL B 1 98 ? 10.422 -15.844 -7.477 1 98.25 98 VAL B C 1
ATOM 1913 O O . VAL B 1 98 ? 11.055 -16.734 -8.039 1 98.25 98 VAL B O 1
ATOM 1916 N N . VAL B 1 99 ? 9.32 -16.016 -6.82 1 98.19 99 VAL B N 1
ATOM 1917 C CA . VAL B 1 99 ? 8.633 -17.312 -6.809 1 98.19 99 VAL B CA 1
ATOM 1918 C C . VAL B 1 99 ? 7.141 -17.109 -7.043 1 98.19 99 VAL B C 1
ATOM 1920 O O . VAL B 1 99 ? 6.633 -15.984 -6.934 1 98.19 99 VAL B O 1
ATOM 1923 N N . ALA B 1 100 ? 6.504 -18.156 -7.359 1 97.69 100 ALA B N 1
ATOM 1924 C CA . ALA B 1 100 ? 5.051 -18.141 -7.496 1 97.69 100 ALA B CA 1
ATOM 1925 C C . ALA B 1 100 ? 4.398 -19.125 -6.531 1 97.69 100 ALA B C 1
ATOM 1927 O O . ALA B 1 100 ? 5.027 -20.109 -6.121 1 97.69 100 ALA B O 1
ATOM 1928 N N . LYS B 1 101 ? 3.297 -18.859 -6.141 1 98 101 LYS B N 1
ATOM 1929 C CA . LYS B 1 101 ? 2.436 -19.703 -5.32 1 98 101 LYS B CA 1
ATOM 1930 C C . LYS B 1 101 ? 1.018 -19.75 -5.883 1 98 101 LYS B C 1
ATOM 1932 O O . LYS B 1 101 ? 0.429 -18.719 -6.191 1 98 101 LYS B O 1
ATOM 1937 N N . VAL B 1 102 ? 0.478 -20.984 -6.047 1 97.06 102 VAL B N 1
ATOM 1938 C CA . VAL B 1 102 ? -0.836 -21.156 -6.656 1 97.06 102 VAL B CA 1
ATOM 1939 C C . VAL B 1 102 ? -1.81 -21.719 -5.621 1 97.06 102 VAL B C 1
ATOM 1941 O O . VAL B 1 102 ? -1.485 -22.672 -4.902 1 97.06 102 VAL B O 1
ATOM 1944 N N . TYR B 1 103 ? -2.918 -21.125 -5.543 1 97.25 103 TYR B N 1
ATOM 1945 C CA . TYR B 1 103 ? -4.027 -21.594 -4.727 1 97.25 103 TYR B CA 1
ATOM 1946 C C . TYR B 1 103 ? -5.266 -21.844 -5.578 1 97.25 103 TYR B C 1
ATOM 1948 O O . TYR B 1 103 ? -5.379 -21.328 -6.691 1 97.25 103 TYR B O 1
ATOM 1956 N N . TRP B 1 104 ? -6.172 -22.672 -5.039 1 96.31 104 TRP B N 1
ATOM 1957 C CA . TRP B 1 104 ? -7.473 -22.938 -5.652 1 96.31 104 TRP B CA 1
ATOM 1958 C C . TRP B 1 104 ? -8.602 -22.641 -4.672 1 96.31 104 TRP B C 1
ATOM 1960 O O . TRP B 1 104 ? -8.672 -23.234 -3.598 1 96.31 104 TRP B O 1
ATOM 1970 N N . GLY B 1 105 ? -9.422 -21.672 -5.031 1 95.69 105 GLY B N 1
ATOM 1971 C CA . GLY B 1 105 ? -10.5 -21.297 -4.129 1 95.69 105 GLY B CA 1
ATOM 1972 C C . GLY B 1 105 ? -10.93 -19.859 -4.273 1 95.69 105 GLY B C 1
ATOM 1973 O O . GLY B 1 105 ? -10.836 -19.281 -5.359 1 95.69 105 GLY B O 1
ATOM 1974 N N . ASP B 1 106 ? -11.539 -19.281 -3.238 1 96.31 106 ASP B N 1
ATOM 1975 C CA . ASP B 1 106 ? -11.953 -17.891 -3.211 1 96.31 106 ASP B CA 1
ATOM 1976 C C . ASP B 1 106 ? -10.758 -16.953 -3.021 1 96.31 106 ASP B C 1
ATOM 1978 O O . ASP B 1 106 ? -10.031 -17.062 -2.027 1 96.31 106 ASP B O 1
ATOM 1982 N N . PRO B 1 107 ? -10.547 -16.109 -3.947 1 97.81 107 PRO B N 1
ATOM 1983 C CA . PRO B 1 107 ? -9.359 -15.242 -3.863 1 97.81 107 PRO B CA 1
ATOM 1984 C C . PRO B 1 107 ? -9.305 -14.438 -2.568 1 97.81 107 PRO B C 1
ATOM 1986 O O . PRO B 1 107 ? -8.227 -14.195 -2.033 1 97.81 107 PRO B O 1
ATOM 1989 N N . ARG B 1 108 ? -10.422 -14.016 -2.057 1 98.12 108 ARG B N 1
ATOM 1990 C CA . ARG B 1 108 ? -10.461 -13.258 -0.808 1 98.12 108 ARG B CA 1
ATOM 1991 C C . ARG B 1 108 ? -9.836 -14.062 0.333 1 98.12 108 ARG B C 1
ATOM 1993 O O . ARG B 1 108 ? -8.93 -13.578 1.013 1 98.12 108 ARG B O 1
ATOM 2000 N N . GLU B 1 109 ? -10.234 -15.227 0.436 1 97.94 109 GLU B N 1
ATOM 2001 C CA . GLU B 1 109 ? -9.789 -16.094 1.518 1 97.94 109 GLU B CA 1
ATOM 2002 C C . GLU B 1 109 ? -8.359 -16.562 1.295 1 97.94 109 GLU B C 1
ATOM 2004 O O . GLU B 1 109 ? -7.543 -16.547 2.221 1 97.94 109 GLU B O 1
ATOM 2009 N N . LYS B 1 110 ? -8.078 -16.938 0.133 1 98.19 110 LYS B N 1
ATOM 2010 C CA . LYS B 1 110 ? -6.781 -17.547 -0.153 1 98.19 110 LYS B CA 1
ATOM 2011 C C . LYS B 1 110 ? -5.66 -16.516 -0.061 1 98.19 110 LYS B C 1
ATOM 2013 O O . LYS B 1 110 ? -4.551 -16.828 0.362 1 98.19 110 LYS B O 1
ATOM 2018 N N . LEU B 1 111 ? -5.918 -15.289 -0.444 1 98.69 111 LEU B N 1
ATOM 2019 C CA . LEU B 1 111 ? -4.902 -14.25 -0.309 1 98.69 111 LEU B CA 1
ATOM 2020 C C . LEU B 1 111 ? -4.609 -13.969 1.16 1 98.69 111 LEU B C 1
ATOM 2022 O O . LEU B 1 111 ? -3.445 -13.836 1.55 1 98.69 111 LEU B O 1
ATOM 2026 N N . CYS B 1 112 ? -5.598 -13.883 1.96 1 98.5 112 CYS B N 1
ATOM 2027 C CA . CYS B 1 112 ? -5.383 -13.648 3.383 1 98.5 112 CYS B CA 1
ATOM 2028 C C . CYS B 1 112 ? -4.664 -14.828 4.031 1 98.5 112 CYS B C 1
ATOM 2030 O O . CYS B 1 112 ? -3.789 -14.641 4.875 1 98.5 112 CYS B O 1
ATOM 2032 N N . GLU B 1 113 ? -5.066 -15.984 3.568 1 98.06 113 GLU B N 1
ATOM 2033 C CA . GLU B 1 113 ? -4.379 -17.188 4.043 1 98.06 113 GLU B CA 1
ATOM 2034 C C . GLU B 1 113 ? -2.902 -17.156 3.656 1 98.06 113 GLU B C 1
ATOM 2036 O O . GLU B 1 113 ? -2.035 -17.5 4.465 1 98.06 113 GLU B O 1
ATOM 2041 N N . ALA B 1 114 ? -2.656 -16.812 2.463 1 98.31 114 ALA B N 1
ATOM 2042 C CA . ALA B 1 114 ? -1.28 -16.734 1.977 1 98.31 114 ALA B CA 1
ATOM 2043 C C . ALA B 1 114 ? -0.456 -15.758 2.816 1 98.31 114 ALA B C 1
ATOM 2045 O O . ALA B 1 114 ? 0.707 -16.031 3.127 1 98.31 114 ALA B O 1
ATOM 2046 N N . VAL B 1 115 ? -1.022 -14.617 3.17 1 98.56 115 VAL B N 1
ATOM 2047 C CA . VAL B 1 115 ? -0.339 -13.617 3.988 1 98.56 115 VAL B CA 1
ATOM 2048 C C . VAL B 1 115 ? 0.155 -14.258 5.281 1 98.56 115 VAL B C 1
ATOM 2050 O O . VAL B 1 115 ? 1.314 -14.086 5.664 1 98.56 115 VAL B O 1
ATOM 2053 N N . ASN B 1 116 ? -0.669 -15.031 5.871 1 97.75 116 ASN B N 1
ATOM 2054 C CA . ASN B 1 116 ? -0.349 -15.633 7.164 1 97.75 116 ASN B CA 1
ATOM 2055 C C . ASN B 1 116 ? 0.627 -16.797 7.016 1 97.75 116 ASN B C 1
ATOM 2057 O O . ASN B 1 116 ? 1.631 -16.859 7.727 1 97.75 116 ASN B O 1
ATOM 2061 N N . LEU B 1 117 ? 0.333 -17.641 6.074 1 97 117 LEU B N 1
ATOM 2062 C CA . LEU B 1 117 ? 1.113 -18.859 5.93 1 97 117 LEU B CA 1
ATOM 2063 C C . LEU B 1 117 ? 2.518 -18.562 5.422 1 97 117 LEU B C 1
ATOM 2065 O O . LEU B 1 117 ? 3.482 -19.219 5.809 1 97 117 LEU B O 1
ATOM 2069 N N . LEU B 1 118 ? 2.619 -17.578 4.551 1 97.88 118 LEU B N 1
ATOM 2070 C CA . LEU B 1 118 ? 3.912 -17.234 3.971 1 97.88 118 LEU B CA 1
ATOM 2071 C C . LEU B 1 118 ? 4.602 -16.156 4.785 1 97.88 118 LEU B C 1
ATOM 2073 O O . LEU B 1 118 ? 5.73 -15.758 4.477 1 97.88 118 LEU B O 1
ATOM 2077 N N . LYS B 1 119 ? 3.869 -15.633 5.793 1 97.81 119 LYS B N 1
ATOM 2078 C CA . LYS B 1 119 ? 4.379 -14.562 6.637 1 97.81 119 LYS B CA 1
ATOM 2079 C C . LYS B 1 119 ? 4.816 -13.359 5.801 1 97.81 119 LYS B C 1
ATOM 2081 O O . LYS B 1 119 ? 5.938 -12.867 5.953 1 97.81 119 LYS B O 1
ATOM 2086 N N . LEU B 1 120 ? 3.965 -12.922 4.973 1 98.69 120 LEU B N 1
ATOM 2087 C CA . LEU B 1 120 ? 4.262 -11.781 4.105 1 98.69 120 LEU B CA 1
ATOM 2088 C C . LEU B 1 120 ? 4.445 -10.508 4.922 1 98.69 120 LEU B C 1
ATOM 2090 O O . LEU B 1 120 ? 3.682 -10.25 5.859 1 98.69 120 LEU B O 1
ATOM 2094 N N . ASP B 1 121 ? 5.461 -9.742 4.523 1 98.56 121 ASP B N 1
ATOM 2095 C CA . ASP B 1 121 ? 5.66 -8.43 5.145 1 98.56 121 ASP B CA 1
ATOM 2096 C C . ASP B 1 121 ? 4.719 -7.391 4.543 1 98.56 121 ASP B C 1
ATOM 2098 O O . ASP B 1 121 ? 4.344 -6.426 5.211 1 98.56 121 ASP B O 1
ATOM 2102 N N . SER B 1 122 ? 4.398 -7.566 3.311 1 98.75 122 SER B N 1
ATOM 2103 C CA . SER B 1 122 ? 3.457 -6.695 2.615 1 98.75 122 SER B CA 1
ATOM 2104 C C . SER B 1 122 ? 2.836 -7.402 1.414 1 98.75 122 SER B C 1
ATOM 2106 O O . SER B 1 122 ? 3.393 -8.375 0.901 1 98.75 122 SER B O 1
ATOM 2108 N N . LEU B 1 123 ? 1.665 -6.957 1.052 1 98.94 123 LEU B N 1
ATOM 2109 C CA . LEU B 1 123 ? 0.93 -7.465 -0.103 1 98.94 123 LEU B CA 1
ATOM 2110 C C . LEU B 1 123 ? 0.496 -6.32 -1.014 1 98.94 123 LEU B C 1
ATOM 2112 O O . LEU B 1 123 ? -0.011 -5.301 -0.54 1 98.94 123 LEU B O 1
ATOM 2116 N N . VAL B 1 124 ? 0.787 -6.434 -2.303 1 98.94 124 VAL B N 1
ATOM 2117 C CA . VAL B 1 124 ? 0.394 -5.441 -3.297 1 98.94 124 VAL B CA 1
ATOM 2118 C C . VAL B 1 124 ? -0.685 -6.023 -4.207 1 98.94 124 VAL B C 1
ATOM 2120 O O . VAL B 1 124 ? -0.538 -7.133 -4.727 1 98.94 124 VAL B O 1
ATOM 2123 N N . LEU B 1 125 ? -1.757 -5.254 -4.395 1 98.75 125 LEU B N 1
ATOM 2124 C CA . LEU B 1 125 ? -2.904 -5.66 -5.195 1 98.75 125 LEU B CA 1
ATOM 2125 C C . LEU B 1 125 ? -3.291 -4.566 -6.188 1 98.75 125 LEU B C 1
ATOM 2127 O O . LEU B 1 125 ? -3.074 -3.383 -5.926 1 98.75 125 LEU B O 1
ATOM 2131 N N . GLY B 1 126 ? -3.904 -5.031 -7.277 1 98.56 126 GLY B N 1
ATOM 2132 C CA . GLY B 1 126 ? -4.684 -4.094 -8.07 1 98.56 126 GLY B CA 1
ATOM 2133 C C . GLY B 1 126 ? -6.023 -3.756 -7.441 1 98.56 126 GLY B C 1
ATOM 2134 O O . GLY B 1 126 ? -6.602 -4.57 -6.719 1 98.56 126 GLY B O 1
ATOM 2135 N N . SER B 1 127 ? -6.543 -2.664 -7.812 1 97.94 127 SER B N 1
ATOM 2136 C CA . SER B 1 127 ? -7.809 -2.213 -7.238 1 97.94 127 SER B CA 1
ATOM 2137 C C . SER B 1 127 ? -8.984 -2.988 -7.82 1 97.94 127 SER B C 1
ATOM 2139 O O . SER B 1 127 ? -10.031 -3.109 -7.184 1 97.94 127 SER B O 1
ATOM 2141 N N . ARG B 1 128 ? -8.734 -3.406 -9.062 1 96.75 128 ARG B N 1
ATOM 2142 C CA . ARG B 1 128 ? -9.758 -4.18 -9.758 1 96.75 128 ARG B CA 1
ATOM 2143 C C . ARG B 1 128 ? -9.156 -5.426 -10.406 1 96.75 128 ARG B C 1
ATOM 2145 O O . ARG B 1 128 ? -7.941 -5.516 -10.586 1 96.75 128 ARG B O 1
ATOM 2152 N N . GLY B 1 129 ? -10.055 -6.379 -10.633 1 94.31 129 GLY B N 1
ATOM 2153 C CA . GLY B 1 129 ? -9.648 -7.609 -11.297 1 94.31 129 GLY B CA 1
ATOM 2154 C C . GLY B 1 129 ? -10.477 -7.914 -12.531 1 94.31 129 GLY B C 1
ATOM 2155 O O . GLY B 1 129 ? -10.789 -7.016 -13.312 1 94.31 129 GLY B O 1
ATOM 2156 N N . LEU B 1 130 ? -10.742 -9.109 -12.578 1 91.81 130 LEU B N 1
ATOM 2157 C CA . LEU B 1 130 ? -11.406 -9.586 -13.781 1 91.81 130 LEU B CA 1
ATOM 2158 C C . LEU B 1 130 ? -12.922 -9.445 -13.664 1 91.81 130 LEU B C 1
ATOM 2160 O O . LEU B 1 130 ? -13.656 -9.812 -14.578 1 91.81 130 LEU B O 1
ATOM 2164 N N . GLY B 1 131 ? -13.328 -8.805 -12.656 1 86.44 131 GLY B N 1
ATOM 2165 C CA . GLY B 1 131 ? -14.758 -8.68 -12.438 1 86.44 131 GLY B CA 1
ATOM 2166 C C . GLY B 1 131 ? -15.469 -7.918 -13.539 1 86.44 131 GLY B C 1
ATOM 2167 O O . GLY B 1 131 ? -14.844 -7.125 -14.25 1 86.44 131 GLY B O 1
ATOM 2168 N N . ALA B 1 132 ? -16.75 -8.141 -13.555 1 82 132 ALA B N 1
ATOM 2169 C CA . ALA B 1 132 ? -17.531 -7.629 -14.672 1 82 132 ALA B CA 1
ATOM 2170 C C . ALA B 1 132 ? -18 -6.199 -14.398 1 82 132 ALA B C 1
ATOM 2172 O O . ALA B 1 132 ? -18.375 -5.477 -15.328 1 82 132 ALA B O 1
ATOM 2173 N N . ILE B 1 133 ? -17.953 -5.805 -13.273 1 86.31 133 ILE B N 1
ATOM 2174 C CA . ILE B 1 133 ? -18.516 -4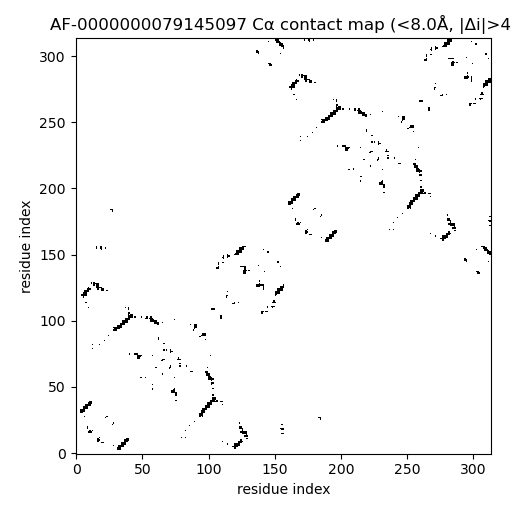.5 -12.938 1 86.31 133 ILE B CA 1
ATOM 2175 C C . ILE B 1 133 ? -17.422 -3.434 -13.031 1 86.31 133 ILE B C 1
ATOM 2177 O O . ILE B 1 133 ? -16.609 -3.295 -12.117 1 86.31 133 ILE B O 1
ATOM 2181 N N . LYS B 1 134 ? -17.547 -2.65 -13.945 1 83.12 134 LYS B N 1
ATOM 2182 C CA . LYS B 1 134 ? -16.516 -1.666 -14.242 1 83.12 134 LYS B CA 1
ATOM 2183 C C . LYS B 1 134 ? -16.703 -0.397 -13.414 1 83.12 134 LYS B C 1
ATOM 2185 O O . LYS B 1 134 ? -15.789 0.412 -13.289 1 83.12 134 LYS B O 1
ATOM 2190 N N . ARG B 1 135 ? -17.828 -0.243 -12.773 1 88.56 135 ARG B N 1
ATOM 2191 C CA . ARG B 1 135 ? -18.156 1.031 -12.148 1 88.56 135 ARG B CA 1
ATOM 2192 C C . ARG B 1 135 ? -17.594 1.123 -10.742 1 88.56 135 ARG B C 1
ATOM 2194 O O . ARG B 1 135 ? -17.625 2.188 -10.117 1 88.56 135 ARG B O 1
ATOM 2201 N N . VAL B 1 136 ? -17.156 0.01 -10.352 1 90 136 VAL B N 1
ATOM 2202 C CA . VAL B 1 136 ? -16.656 0.047 -8.984 1 90 136 VAL B CA 1
ATOM 2203 C C . VAL B 1 136 ? -15.227 0.573 -8.977 1 90 136 VAL B C 1
ATOM 2205 O O . VAL B 1 136 ? -14.438 0.255 -9.875 1 90 136 VAL B O 1
ATOM 2208 N N . LEU B 1 137 ? -14.867 1.371 -8.016 1 92.88 137 LEU B N 1
ATOM 2209 C CA . LEU B 1 137 ? -13.523 1.917 -7.891 1 92.88 137 LEU B CA 1
ATOM 2210 C C . LEU B 1 137 ? -12.586 0.902 -7.246 1 92.88 137 LEU B C 1
ATOM 2212 O O . LEU B 1 137 ? -11.375 0.922 -7.496 1 92.88 137 LEU B O 1
ATOM 2216 N N . LEU B 1 138 ? -13.156 0.071 -6.441 1 96.94 138 LEU B N 1
ATOM 2217 C CA . LEU B 1 138 ? -12.414 -0.975 -5.754 1 96.94 138 LEU B CA 1
ATOM 2218 C C . LEU B 1 138 ? -13.148 -2.311 -5.832 1 96.94 138 LEU B C 1
ATOM 2220 O O . LEU B 1 138 ? -14.328 -2.395 -5.504 1 96.94 138 LEU B O 1
ATOM 2224 N N . GLY B 1 139 ? -12.43 -3.291 -6.254 1 97.06 139 GLY B N 1
ATOM 2225 C CA . GLY B 1 139 ? -13.023 -4.609 -6.414 1 97.06 139 GLY B CA 1
ATOM 2226 C C . GLY B 1 139 ? -13.312 -5.301 -5.094 1 97.06 139 GLY B C 1
ATOM 2227 O O . GLY B 1 139 ? -12.766 -4.918 -4.059 1 97.06 139 GLY B O 1
ATOM 2228 N N . SER B 1 140 ? -14.078 -6.324 -5.203 1 96.69 140 SER B N 1
ATOM 2229 C CA . SER B 1 140 ? -14.516 -7.051 -4.016 1 96.69 140 SER B CA 1
ATOM 2230 C C . SER B 1 140 ? -13.352 -7.758 -3.338 1 96.69 140 SER B C 1
ATOM 2232 O O . SER B 1 140 ? -13.266 -7.789 -2.107 1 96.69 140 SER B O 1
ATOM 2234 N N . VAL B 1 141 ? -12.445 -8.281 -4.105 1 97.94 141 VAL B N 1
ATOM 2235 C CA . VAL B 1 141 ? -11.305 -9 -3.543 1 97.94 141 VAL B CA 1
ATOM 2236 C C . VAL B 1 141 ? -10.367 -8.008 -2.846 1 97.94 141 VAL B C 1
ATOM 2238 O O . VAL B 1 141 ? -10.008 -8.203 -1.683 1 97.94 141 VAL B O 1
ATOM 2241 N N . SER B 1 142 ? -9.969 -6.965 -3.516 1 98.5 142 SER B N 1
ATOM 2242 C CA . SER B 1 142 ? -9.078 -5.977 -2.914 1 98.5 142 SER B CA 1
ATOM 2243 C C . SER B 1 142 ? -9.703 -5.359 -1.666 1 98.5 142 SER B C 1
ATOM 2245 O O . SER B 1 142 ? -9.023 -5.176 -0.654 1 98.5 142 SER B O 1
ATOM 2247 N N . SER B 1 143 ? -10.984 -5.102 -1.726 1 97.38 143 SER B N 1
ATOM 2248 C CA . SER B 1 143 ? -11.703 -4.559 -0.574 1 97.38 143 SER B CA 1
ATOM 2249 C C . SER B 1 143 ? -11.625 -5.508 0.617 1 97.38 143 SER B C 1
ATOM 2251 O O . SER B 1 143 ? -11.305 -5.094 1.732 1 97.38 143 SER B O 1
ATOM 2253 N N . TYR B 1 144 ? -11.867 -6.727 0.359 1 98.06 144 TYR B N 1
ATOM 2254 C CA . TYR B 1 144 ? -11.836 -7.734 1.414 1 98.06 144 TYR B CA 1
ATOM 2255 C C . TYR B 1 144 ? -10.438 -7.883 1.984 1 98.06 144 TYR B C 1
ATOM 2257 O O . TYR B 1 144 ? -10.258 -7.93 3.203 1 98.06 144 TYR B O 1
ATOM 2265 N N . VAL B 1 145 ? -9.453 -7.922 1.196 1 98.81 145 VAL B N 1
ATOM 2266 C CA . VAL B 1 145 ? -8.078 -8.195 1.601 1 98.81 145 VAL B CA 1
ATOM 2267 C C . VAL B 1 145 ? -7.527 -7.012 2.398 1 98.81 145 VAL B C 1
ATOM 2269 O O . VAL B 1 145 ? -6.883 -7.199 3.432 1 98.81 145 VAL B O 1
ATOM 2272 N N . VAL B 1 146 ? -7.797 -5.809 1.972 1 98.62 146 VAL B N 1
ATOM 2273 C CA . VAL B 1 146 ? -7.312 -4.637 2.693 1 98.62 146 VAL B CA 1
ATOM 2274 C C . VAL B 1 146 ? -7.887 -4.625 4.109 1 98.62 146 VAL B C 1
ATOM 2276 O O . VAL B 1 146 ? -7.211 -4.215 5.055 1 98.62 146 VAL B O 1
ATOM 2279 N N . GLN B 1 147 ? -9.023 -5.125 4.242 1 97.69 147 GLN B N 1
ATOM 2280 C CA . GLN B 1 147 ? -9.711 -5.125 5.531 1 97.69 147 GLN B CA 1
ATOM 2281 C C . GLN B 1 147 ? -9.188 -6.25 6.426 1 97.69 147 GLN B C 1
ATOM 2283 O O . GLN B 1 147 ? -9.102 -6.086 7.645 1 97.69 147 GLN B O 1
ATOM 2288 N N . ASN B 1 148 ? -8.742 -7.348 5.797 1 98 148 ASN B N 1
ATOM 2289 C CA . ASN B 1 148 ? -8.633 -8.555 6.609 1 98 148 ASN B CA 1
ATOM 2290 C C . ASN B 1 148 ? -7.199 -9.062 6.664 1 98 148 ASN B C 1
ATOM 2292 O O . ASN B 1 148 ? -6.848 -9.852 7.543 1 98 148 ASN B O 1
ATOM 2296 N N . ALA B 1 149 ? -6.398 -8.703 5.691 1 98.44 149 ALA B N 1
ATOM 2297 C CA . ALA B 1 149 ? -5.02 -9.188 5.699 1 98.44 149 ALA B CA 1
ATOM 2298 C C . ALA B 1 149 ? -4.273 -8.695 6.934 1 98.44 149 ALA B C 1
ATOM 2300 O O . ALA B 1 149 ? -4.488 -7.566 7.383 1 98.44 149 ALA B O 1
ATOM 2301 N N . SER B 1 150 ? -3.326 -9.438 7.422 1 97.81 150 SER B N 1
ATOM 2302 C CA . SER B 1 150 ? -2.654 -9.133 8.68 1 97.81 150 SER B CA 1
ATOM 2303 C C . SER B 1 150 ? -1.347 -8.383 8.438 1 97.81 150 SER B C 1
ATOM 2305 O O . SER B 1 150 ? -0.613 -8.086 9.383 1 97.81 150 SER B O 1
ATOM 2307 N N . CYS B 1 151 ? -1.066 -8.062 7.223 1 98.5 151 CYS B N 1
ATOM 2308 C CA . CYS B 1 151 ? 0.125 -7.293 6.875 1 98.5 151 CYS B CA 1
ATOM 2309 C C . CYS B 1 151 ? -0.249 -5.988 6.176 1 98.5 151 CYS B C 1
ATOM 2311 O O . CYS B 1 151 ? -1.428 -5.73 5.926 1 98.5 151 CYS B O 1
ATOM 2313 N N . ALA B 1 152 ? 0.735 -5.133 5.883 1 98.81 152 ALA B N 1
ATOM 2314 C CA . ALA B 1 152 ? 0.496 -3.939 5.078 1 98.81 152 ALA B CA 1
ATOM 2315 C C . ALA B 1 152 ? 0.037 -4.309 3.67 1 98.81 152 ALA B C 1
ATOM 2317 O O . ALA B 1 152 ? 0.584 -5.227 3.053 1 98.81 152 ALA B O 1
ATOM 2318 N N . VAL B 1 153 ? -1.014 -3.633 3.199 1 98.94 153 VAL B N 1
ATOM 2319 C CA . VAL B 1 153 ? -1.546 -3.893 1.866 1 98.94 153 VAL B CA 1
ATOM 2320 C C . VAL B 1 153 ? -1.502 -2.611 1.035 1 98.94 153 VAL B C 1
ATOM 2322 O O . VAL B 1 153 ? -1.959 -1.558 1.482 1 98.94 153 VAL B O 1
ATOM 2325 N N . THR B 1 154 ? -0.906 -2.689 -0.122 1 98.94 154 THR B N 1
ATOM 2326 C CA . THR B 1 154 ? -0.934 -1.597 -1.088 1 98.94 154 THR B CA 1
ATOM 2327 C C . THR B 1 154 ? -1.921 -1.896 -2.213 1 98.94 154 THR B C 1
ATOM 2329 O O . THR B 1 154 ? -1.873 -2.969 -2.82 1 98.94 154 THR B O 1
ATOM 2332 N N . VAL B 1 155 ? -2.803 -0.993 -2.449 1 98.88 155 VAL B N 1
ATOM 2333 C CA . VAL B 1 155 ? -3.75 -1.089 -3.553 1 98.88 155 VAL B CA 1
ATOM 2334 C C . VAL B 1 155 ? -3.361 -0.107 -4.656 1 98.88 155 VAL B C 1
ATOM 2336 O O . VAL B 1 155 ? -3.262 1.099 -4.418 1 98.88 155 VAL B O 1
ATOM 2339 N N . VAL B 1 156 ? -3.16 -0.641 -5.824 1 98.75 156 VAL B N 1
ATOM 2340 C CA . VAL B 1 156 ? -2.729 0.146 -6.973 1 98.75 156 VAL B CA 1
ATOM 2341 C C . VAL B 1 156 ? -3.881 0.286 -7.965 1 98.75 156 VAL B C 1
ATOM 2343 O O . VAL B 1 156 ? -4.641 -0.661 -8.18 1 98.75 156 VAL B O 1
ATOM 2346 N N . LYS B 1 157 ? -3.98 1.448 -8.586 1 94.12 157 LYS B N 1
ATOM 2347 C CA . LYS B 1 157 ? -5.105 1.76 -9.461 1 94.12 157 LYS B CA 1
ATOM 2348 C C . LYS B 1 157 ? -4.711 1.633 -10.93 1 94.12 157 LYS B C 1
ATOM 2350 O O . LYS B 1 157 ? -3.537 1.769 -11.273 1 94.12 157 LYS B O 1
#

Foldseek 3Di:
DPPAAEEEQEDDPDPQSVVQLVCCLVPPAAARHEYEYEAEAELPDDAQCCVVCAPPWDPWAFLVRCQDPVVCRNQVHDDDPVVSVSVVCCCPVRVYTYTYTYYYDDLLVVVLVCCVVVVHQEYTYEQDDDDDDPPDSGDPSLVSCCVRRPHHYHYTD/DPPAAEEEQEDDPDPQSVVQLVCCLVPPAAARHEYEYEAEAELVDDAQCCVVCAPPWDPWAFLVRCQDPVVCRNQVHDDDPVVSVSVVCCCPVRVYTYTYTYYYDDLLVVVLVCCVVVVHQEYTYEQDDDDDDPPDSGDPSLVSCCVRRPHHYHYTD

Radius of gyration: 20.63 Å; Cα contacts (8 Å, |Δi|>4): 627; chains: 2; bounding box: 40×65×42 Å

Organism: Lactuca saligna (NCBI:txid75948)

Secondary structure (DSSP, 8-state):
-----EEEEEE-SSHHHHHHHHHHHHHT--TT-EEEEEEEE-TT---TTHHHHTTT-PPPEEHHHHTSHHHHHHHTPPP-HHHHHHHHHHHHHH--EEEEEEEES-HHHHHHHHHHHTT-SEEEEES--S-S-TT-SS-HHHHHHHHH-SSEEEEE-/-----EEEEEE-SSHHHHHHHHHHHHHT--TT-EEEEEEEE-TT---TTHHHHTTT-PPPEEHHHHTSHHHHHHHTPPP-HHHHHHHHHHHHHH--EEEEEEEES-HHHHHHHHHHHTT-SEEEEES--S-S-TT-SS-HHHHHHHHH-SSEEEEE-